Protein AF-A0AAD2HVY0-F1 (afdb_monomer_lite)

Sequence (247 aa):
MHDSDDVLSILVSWSSRWRGPISLVLITAEHQSPSLIARLQSLKSHPSLSKLWLHLVPSSKQYNSAQLLNLARFFAPTRSIMLWPASPAAVILQVYDALISQIGQPIQKPLLLSPFPASVFSIPSLTPVVLSRDYRLWCSERAFLGSRSSDWDECVWFLWLEEYGLESLNVTSGSIVESKIRDDNRTVDRFVQRLSAKHRAETCEVTLRRLSGPDAPRPSRAVKKKMQWVKGFCRQTENNIKNAEGE

Radius of gyration: 20.48 Å; chains: 1; bounding box: 54×32×62 Å

Organism: NCBI:txid2018698

Secondary structure (DSSP, 8-state):
---HHHHHHHHHHHHTT--S-EEEEEEE-SS--HHHHHHHHHHHT-GGGTTEEEEEEE-SS---HHHHHHHHHHT-SSSEEEE--S-GGG--TTHHHHHHHH-SS---S-EE--SSPP-TT-PPTT--EEEETT-S-----------HHHHHHHHHHHHHHHTTS-EEEETTTTEEE-----S-HHHHHHHHHHHHHHHHHHHHHHHHHHHHSTT-----HHHHHHHHHHHHHHHHHHHHHHHHH--

Structure (mmCIF, N/CA/C/O backbone):
data_AF-A0AAD2HVY0-F1
#
_entry.id   AF-A0AAD2HVY0-F1
#
loop_
_atom_site.group_PDB
_atom_site.id
_atom_site.type_symbol
_atom_site.label_atom_id
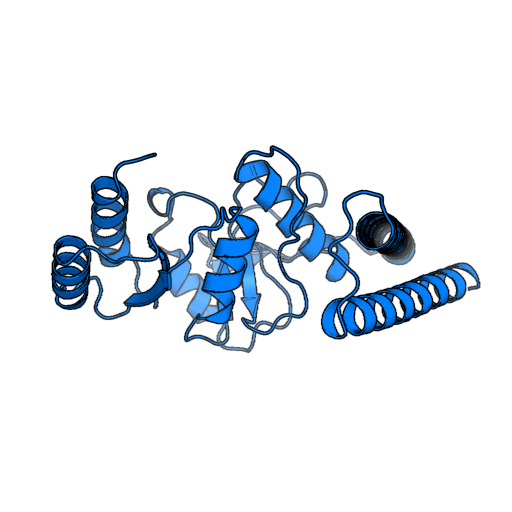_atom_site.label_alt_id
_atom_site.label_comp_id
_atom_site.label_asym_id
_atom_site.label_entity_id
_atom_site.label_seq_id
_atom_site.pdbx_PDB_ins_code
_atom_site.Cartn_x
_atom_site.Cartn_y
_atom_site.Cartn_z
_atom_site.occupancy
_atom_site.B_iso_or_equiv
_atom_site.auth_seq_id
_atom_site.auth_comp_id
_atom_site.auth_asym_id
_atom_site.auth_atom_id
_atom_site.pdbx_PDB_model_num
ATOM 1 N N . MET A 1 1 ? 8.159 -17.651 -11.966 1.00 29.81 1 MET A N 1
ATOM 2 C CA . MET A 1 1 ? 8.198 -16.445 -12.818 1.00 29.81 1 MET A CA 1
ATOM 3 C C . MET A 1 1 ? 7.015 -16.550 -13.757 1.00 29.81 1 MET A C 1
ATOM 5 O O . MET A 1 1 ? 7.072 -17.369 -14.659 1.00 29.81 1 MET A O 1
ATOM 9 N N . HIS A 1 2 ? 5.915 -15.847 -13.477 1.00 38.62 2 HIS A N 1
ATOM 10 C CA . HIS A 1 2 ? 4.908 -15.641 -14.519 1.00 38.62 2 HIS A CA 1
ATOM 11 C C . HIS A 1 2 ? 5.534 -14.763 -15.592 1.00 38.62 2 HIS A C 1
ATOM 13 O O . HIS A 1 2 ? 6.297 -13.853 -15.257 1.00 38.62 2 HIS A O 1
ATOM 19 N N . ASP A 1 3 ? 5.260 -15.091 -16.847 1.00 49.44 3 ASP A N 1
ATOM 20 C CA . ASP A 1 3 ? 5.782 -14.353 -17.980 1.00 49.44 3 ASP A CA 1
ATOM 21 C C . ASP A 1 3 ? 5.357 -12.884 -17.847 1.00 49.44 3 ASP A C 1
ATOM 23 O O . ASP A 1 3 ? 4.196 -12.583 -17.548 1.00 49.44 3 ASP A O 1
ATOM 27 N N . SER A 1 4 ? 6.298 -11.950 -17.998 1.00 58.31 4 SER A N 1
ATOM 28 C CA . SER A 1 4 ? 5.997 -10.514 -17.873 1.00 58.31 4 SER A CA 1
ATOM 29 C C . SER A 1 4 ? 4.921 -10.086 -18.880 1.00 58.31 4 SER A C 1
ATOM 31 O O . SER A 1 4 ? 4.229 -9.087 -18.670 1.00 58.31 4 SER A O 1
ATOM 33 N N . ASP A 1 5 ? 4.773 -10.858 -19.953 1.00 59.44 5 ASP A N 1
ATOM 34 C CA . ASP A 1 5 ? 3.818 -10.654 -21.030 1.00 59.44 5 ASP A CA 1
ATOM 35 C C . ASP A 1 5 ? 2.363 -10.864 -20.591 1.00 59.44 5 ASP A C 1
ATOM 37 O O . ASP A 1 5 ? 1.484 -10.075 -20.963 1.00 59.44 5 ASP A O 1
ATOM 41 N N . ASP A 1 6 ? 2.114 -11.839 -19.718 1.00 69.56 6 ASP A N 1
ATOM 42 C CA . ASP A 1 6 ? 0.786 -12.097 -19.157 1.00 69.56 6 ASP A CA 1
ATOM 43 C C . ASP A 1 6 ? 0.368 -10.971 -18.205 1.00 69.56 6 ASP A C 1
ATOM 45 O O . ASP A 1 6 ? -0.774 -10.514 -18.206 1.00 69.56 6 ASP A O 1
ATOM 49 N N . VAL A 1 7 ? 1.307 -10.447 -17.416 1.00 72.25 7 VAL A N 1
ATOM 50 C CA . VAL A 1 7 ? 1.011 -9.385 -16.441 1.00 72.25 7 VAL A CA 1
ATOM 51 C C . VAL A 1 7 ? 0.648 -8.073 -17.139 1.00 72.25 7 VAL A C 1
ATOM 53 O O . VAL A 1 7 ? -0.297 -7.391 -16.732 1.00 72.25 7 VAL A O 1
ATOM 56 N N . LEU A 1 8 ? 1.371 -7.715 -18.203 1.00 77.25 8 LEU A N 1
ATOM 57 C CA . LEU A 1 8 ? 1.124 -6.477 -18.946 1.00 77.25 8 LEU A CA 1
ATOM 58 C C . LEU A 1 8 ? -0.187 -6.538 -19.742 1.00 77.25 8 LEU A C 1
ATOM 60 O O . LEU A 1 8 ? -0.906 -5.540 -19.803 1.00 77.25 8 LEU A O 1
ATOM 64 N N . SER A 1 9 ? -0.540 -7.696 -20.304 1.00 80.81 9 SER A N 1
ATOM 65 C CA . SER A 1 9 ? -1.823 -7.870 -20.997 1.00 80.81 9 SER A CA 1
ATOM 66 C C . SER A 1 9 ? -3.013 -7.813 -20.028 1.00 80.81 9 SER A C 1
ATOM 68 O O . SER A 1 9 ? -3.996 -7.113 -20.299 1.00 80.81 9 SER A O 1
ATOM 70 N N . ILE A 1 10 ? -2.896 -8.436 -18.847 1.00 80.19 10 ILE A N 1
ATOM 71 C CA . ILE A 1 10 ? -3.885 -8.312 -17.765 1.00 80.19 10 ILE A CA 1
ATOM 72 C C . ILE A 1 10 ? -4.048 -6.844 -17.366 1.00 80.19 10 ILE A C 1
ATOM 74 O O . ILE A 1 10 ? -5.181 -6.372 -17.248 1.00 80.19 10 ILE A O 1
ATOM 78 N N . LEU A 1 11 ? -2.946 -6.102 -17.217 1.00 79.94 11 LEU A N 1
ATOM 79 C CA . LEU A 1 11 ? -2.990 -4.684 -16.869 1.00 79.94 11 LEU A CA 1
ATOM 80 C C . LEU A 1 11 ? -3.755 -3.857 -17.906 1.00 79.94 11 LEU A C 1
ATOM 82 O O . LEU A 1 11 ? -4.613 -3.076 -17.511 1.00 79.94 11 LEU A O 1
ATOM 86 N N . VAL A 1 12 ? -3.483 -4.036 -19.203 1.00 84.56 12 VAL A N 1
ATOM 87 C CA . VAL A 1 12 ? -4.194 -3.322 -20.282 1.00 84.56 12 VAL A CA 1
ATOM 88 C C . VAL A 1 12 ? -5.692 -3.635 -20.243 1.00 84.56 12 VAL A C 1
ATOM 90 O O . VAL A 1 12 ? -6.531 -2.732 -20.295 1.00 84.56 12 VAL A O 1
ATOM 93 N N . SER A 1 13 ? -6.044 -4.917 -20.100 1.00 83.44 13 SER A N 1
ATOM 94 C CA . SER A 1 13 ? -7.447 -5.344 -20.033 1.00 83.44 13 SER A CA 1
ATOM 95 C C . SER A 1 13 ? -8.170 -4.755 -18.817 1.00 83.44 13 SER A C 1
ATOM 97 O O . SER A 1 13 ? -9.337 -4.364 -18.888 1.00 83.44 13 SER A O 1
ATOM 99 N N . TRP A 1 14 ? -7.476 -4.654 -17.685 1.00 81.94 14 TRP A N 1
ATOM 100 C CA . TRP A 1 14 ? -8.022 -4.095 -16.463 1.00 81.94 14 TRP A CA 1
ATOM 101 C C . TRP A 1 14 ? -8.111 -2.569 -16.511 1.00 81.94 14 TRP A C 1
ATOM 103 O O . TRP A 1 14 ? -9.140 -2.007 -16.140 1.00 81.94 14 TRP A O 1
ATOM 113 N N . SER A 1 15 ? -7.080 -1.893 -17.018 1.00 83.88 15 SER A N 1
ATOM 114 C CA . SER A 1 15 ? -7.009 -0.433 -17.043 1.00 83.88 15 SER A CA 1
ATOM 115 C C . SER A 1 15 ? -8.102 0.184 -17.910 1.00 83.88 15 SER A C 1
ATOM 117 O O . SER A 1 15 ? -8.595 1.258 -17.590 1.00 83.88 15 SER A O 1
ATOM 119 N N . SER A 1 16 ? -8.550 -0.524 -18.953 1.00 84.25 16 SER A N 1
ATOM 120 C CA . SER A 1 16 ? -9.699 -0.114 -19.774 1.00 84.25 16 SER A CA 1
ATOM 121 C C . SER A 1 16 ? -10.987 0.096 -18.965 1.00 84.25 16 SER A C 1
ATOM 123 O O . SER A 1 16 ? -11.854 0.870 -19.362 1.00 84.25 16 SER A O 1
ATOM 125 N N . ARG A 1 17 ? -11.096 -0.573 -17.813 1.00 82.06 17 ARG A N 1
ATOM 126 C CA . ARG A 1 17 ? -12.245 -0.540 -16.906 1.00 82.06 17 ARG A CA 1
ATOM 127 C C . ARG A 1 17 ? -12.015 0.344 -15.679 1.00 82.06 17 ARG A C 1
ATOM 129 O O . ARG A 1 17 ? -12.967 0.671 -14.974 1.00 82.06 17 ARG A O 1
ATOM 136 N N . TRP A 1 18 ? -10.772 0.741 -15.418 1.00 83.69 18 TRP A N 1
ATOM 137 C CA . TRP A 1 18 ? -10.407 1.594 -14.294 1.00 83.69 18 TRP A CA 1
ATOM 138 C C . TRP A 1 18 ? -10.417 3.067 -14.707 1.00 83.69 18 TRP A C 1
ATOM 140 O O . TRP A 1 18 ? -9.736 3.483 -15.642 1.00 83.69 18 TRP A O 1
ATOM 150 N N . ARG A 1 19 ? -11.184 3.891 -13.988 1.00 84.31 19 ARG A N 1
ATOM 151 C CA . ARG A 1 19 ? -11.294 5.329 -14.287 1.00 84.31 19 ARG A CA 1
ATOM 152 C C . ARG A 1 19 ? -10.216 6.182 -13.616 1.00 84.31 19 ARG A C 1
ATOM 154 O O . ARG A 1 19 ? -9.999 7.316 -14.052 1.00 84.31 19 ARG A O 1
ATOM 161 N N . GLY A 1 20 ? -9.544 5.665 -12.593 1.00 83.81 20 GLY A N 1
ATOM 162 C CA . GLY A 1 20 ? -8.519 6.393 -11.850 1.00 83.81 20 GLY A CA 1
ATOM 163 C C . GLY A 1 20 ? -7.125 6.354 -12.488 1.00 83.81 20 GLY A C 1
ATOM 164 O O . GLY A 1 20 ? -6.908 5.687 -13.501 1.00 83.81 20 GLY A O 1
ATOM 165 N N . PRO A 1 21 ? -6.151 7.062 -11.892 1.00 88.06 21 PRO A N 1
ATOM 166 C CA . PRO A 1 21 ? -4.743 6.885 -12.221 1.00 88.06 21 PRO A CA 1
ATOM 167 C C . PRO A 1 21 ? -4.219 5.536 -11.721 1.00 88.06 21 PRO A C 1
ATOM 169 O O . PRO A 1 21 ? -4.767 4.950 -10.785 1.00 88.06 21 PRO A O 1
ATOM 172 N N . ILE A 1 22 ? -3.154 5.049 -12.355 1.00 86.94 22 ILE A N 1
ATOM 173 C CA . ILE A 1 22 ? -2.473 3.799 -11.997 1.00 86.94 22 ILE A CA 1
ATOM 174 C C . ILE A 1 22 ? -0.999 4.129 -11.793 1.00 86.94 22 ILE A C 1
ATOM 176 O O . ILE A 1 22 ? -0.390 4.705 -12.686 1.00 86.94 22 ILE A O 1
ATOM 180 N N . SER A 1 23 ? -0.419 3.757 -10.652 1.00 86.88 23 SER A N 1
ATOM 181 C CA . SER A 1 23 ? 1.036 3.763 -10.467 1.00 86.88 23 SER A CA 1
ATOM 182 C C . SER A 1 23 ? 1.543 2.327 -10.516 1.00 86.88 23 SER A C 1
ATOM 184 O O . SER A 1 23 ? 1.048 1.467 -9.788 1.00 86.88 23 SER A O 1
ATOM 186 N N . LEU A 1 24 ? 2.494 2.063 -11.408 1.00 85.06 24 LEU A N 1
ATOM 187 C CA . LEU A 1 24 ? 3.094 0.755 -11.618 1.00 85.06 24 LEU A CA 1
ATOM 188 C C . LEU A 1 24 ? 4.600 0.847 -11.400 1.00 85.06 24 LEU A C 1
ATOM 190 O O . LEU A 1 24 ? 5.287 1.615 -12.072 1.00 85.06 24 LEU A O 1
ATOM 194 N N . VAL A 1 25 ? 5.111 0.006 -10.506 1.00 85.00 25 VAL A N 1
ATOM 195 C CA . VAL A 1 25 ? 6.547 -0.196 -10.314 1.00 85.00 25 VAL A CA 1
ATOM 196 C C . VAL A 1 25 ? 6.944 -1.508 -10.969 1.00 85.00 25 VAL A C 1
ATOM 198 O O . VAL A 1 25 ? 6.416 -2.564 -10.624 1.00 85.00 25 VAL A O 1
ATOM 201 N N . LEU A 1 26 ? 7.890 -1.436 -11.900 1.00 83.00 26 LEU A N 1
ATOM 202 C CA . LEU A 1 26 ? 8.516 -2.596 -12.516 1.00 83.00 26 LEU A CA 1
ATOM 203 C C . LEU A 1 26 ? 9.966 -2.682 -12.053 1.00 83.00 26 LEU A C 1
ATOM 205 O O . LEU A 1 26 ? 10.752 -1.753 -12.254 1.00 83.00 26 LEU A O 1
ATOM 209 N N . ILE A 1 27 ? 10.316 -3.816 -11.451 1.00 83.00 27 ILE A N 1
ATOM 210 C CA . ILE A 1 27 ? 11.710 -4.145 -11.168 1.00 83.00 27 ILE A CA 1
ATOM 211 C C . ILE A 1 27 ? 12.293 -4.795 -12.412 1.00 83.00 27 ILE A C 1
ATOM 213 O O . ILE A 1 27 ? 11.767 -5.798 -12.897 1.00 83.00 27 ILE A O 1
ATOM 217 N N . THR A 1 28 ? 13.371 -4.223 -12.929 1.00 81.19 28 THR A N 1
ATOM 218 C CA . THR A 1 28 ? 14.081 -4.767 -14.087 1.00 81.19 28 THR A CA 1
ATOM 219 C C . THR A 1 28 ? 15.462 -5.239 -13.675 1.00 81.19 28 THR A C 1
ATOM 221 O O . THR A 1 28 ? 16.028 -4.761 -12.690 1.00 81.19 28 THR A O 1
ATOM 224 N N . ALA A 1 29 ? 16.047 -6.122 -14.485 1.00 79.31 29 ALA A N 1
ATOM 225 C CA . ALA A 1 29 ? 17.479 -6.363 -14.414 1.00 79.31 29 ALA A CA 1
ATOM 226 C C . ALA A 1 29 ? 18.250 -5.042 -14.604 1.00 79.31 29 ALA A C 1
ATOM 228 O O . ALA A 1 29 ? 17.749 -4.087 -15.210 1.00 79.31 29 ALA A O 1
ATOM 229 N N . GLU A 1 30 ? 19.469 -5.002 -14.070 1.00 69.75 30 GLU A N 1
ATOM 230 C CA . GLU A 1 30 ? 20.343 -3.823 -14.073 1.00 69.75 30 GLU A CA 1
ATOM 231 C C . GLU A 1 30 ? 20.644 -3.335 -15.502 1.00 69.75 30 GLU A C 1
ATOM 233 O O . GLU A 1 30 ? 20.698 -2.134 -15.765 1.00 69.75 30 GLU A O 1
ATOM 238 N N . HIS A 1 31 ? 20.706 -4.271 -16.451 1.00 74.62 31 HIS A N 1
ATOM 239 C CA . HIS A 1 31 ? 20.704 -3.990 -17.881 1.00 74.62 31 HIS A CA 1
ATOM 240 C C . HIS A 1 31 ? 19.308 -4.214 -18.464 1.00 74.62 31 HIS A C 1
ATOM 242 O O . HIS A 1 31 ? 18.824 -5.343 -18.568 1.00 74.62 31 HIS A O 1
ATOM 248 N N . GLN A 1 32 ? 18.653 -3.119 -18.846 1.00 73.56 32 GLN A N 1
ATOM 249 C CA . GLN A 1 32 ? 17.343 -3.162 -19.487 1.00 73.56 32 GLN A CA 1
ATOM 250 C C . GLN A 1 32 ? 17.487 -3.627 -20.937 1.00 73.56 32 GLN A C 1
ATOM 252 O O . GLN A 1 32 ? 18.263 -3.062 -21.707 1.00 73.56 32 GLN A O 1
ATOM 257 N N . SER A 1 33 ? 16.713 -4.640 -21.328 1.00 78.44 33 SER A N 1
ATOM 258 C CA . SER A 1 33 ? 16.661 -5.066 -22.727 1.00 78.44 33 SER A CA 1
ATOM 259 C C . SER A 1 33 ? 15.987 -3.984 -23.588 1.00 78.44 33 SER A C 1
ATOM 261 O O . SER A 1 33 ? 14.912 -3.505 -23.208 1.00 78.44 33 SER A O 1
ATOM 263 N N . PRO A 1 34 ? 16.531 -3.639 -24.772 1.00 81.56 34 PRO A N 1
ATOM 264 C CA . PRO A 1 34 ? 15.881 -2.728 -25.719 1.00 81.56 34 PRO A CA 1
ATOM 265 C C . PRO A 1 34 ? 14.449 -3.147 -26.080 1.00 81.56 34 PRO A C 1
ATOM 267 O O . PRO A 1 34 ? 13.584 -2.299 -26.282 1.00 81.56 34 PRO A O 1
ATOM 270 N N . SER A 1 35 ? 14.178 -4.457 -26.097 1.00 81.69 35 SER A N 1
ATOM 271 C CA . SER A 1 35 ? 12.845 -5.017 -26.358 1.00 81.69 35 SER A CA 1
ATOM 272 C C . SER A 1 35 ? 11.818 -4.652 -25.277 1.00 81.69 35 SER A C 1
ATOM 274 O O . SER A 1 35 ? 10.686 -4.290 -25.598 1.00 81.69 35 SER A O 1
ATOM 276 N N . LEU A 1 36 ? 12.222 -4.664 -24.001 1.00 81.50 36 LEU A N 1
ATOM 277 C CA . LEU A 1 36 ? 11.380 -4.239 -22.885 1.00 81.50 36 LEU A CA 1
ATOM 278 C C . LEU A 1 36 ? 11.076 -2.744 -22.996 1.00 81.50 36 LEU A C 1
ATOM 280 O O . LEU A 1 36 ? 9.924 -2.347 -22.871 1.00 81.50 36 LEU A O 1
ATOM 284 N N . ILE A 1 37 ? 12.085 -1.919 -23.286 1.00 82.81 37 ILE A N 1
ATOM 285 C CA . ILE A 1 37 ? 11.906 -0.469 -23.448 1.00 82.81 37 ILE A CA 1
ATOM 286 C C . ILE A 1 37 ? 10.925 -0.169 -24.587 1.00 82.81 37 ILE A C 1
ATOM 288 O O . ILE A 1 37 ? 9.975 0.585 -24.382 1.00 82.81 37 ILE A O 1
ATOM 292 N N . ALA A 1 38 ? 11.100 -0.796 -25.754 1.00 84.50 38 ALA A N 1
ATOM 293 C CA . ALA A 1 38 ? 10.191 -0.638 -26.889 1.00 84.50 38 ALA A CA 1
ATOM 294 C C . ALA A 1 38 ? 8.745 -1.038 -26.535 1.00 84.50 38 ALA A C 1
ATOM 296 O O . ALA A 1 38 ? 7.791 -0.366 -26.929 1.00 84.50 38 ALA A O 1
ATOM 297 N N . ARG A 1 39 ? 8.566 -2.087 -25.724 1.00 82.31 39 ARG A N 1
ATOM 298 C CA . ARG A 1 39 ? 7.243 -2.530 -25.265 1.00 82.31 39 ARG A CA 1
ATOM 299 C C . ARG A 1 39 ? 6.622 -1.607 -24.220 1.00 82.31 39 ARG A C 1
ATOM 301 O O . ARG A 1 39 ? 5.423 -1.360 -24.239 1.00 82.31 39 ARG A O 1
ATOM 308 N N . LEU A 1 40 ? 7.416 -1.049 -23.314 1.00 83.50 40 LEU A N 1
ATOM 309 C CA . LEU A 1 40 ? 6.926 -0.050 -22.361 1.00 83.50 40 LEU A CA 1
ATOM 310 C C . LEU A 1 40 ? 6.536 1.251 -23.074 1.00 83.50 40 LEU A C 1
ATOM 312 O O . LEU A 1 40 ? 5.557 1.896 -22.697 1.00 83.50 40 LEU A O 1
ATOM 316 N N . GLN A 1 41 ? 7.253 1.609 -24.141 1.00 83.44 41 GLN A N 1
ATOM 317 C CA . GLN A 1 41 ? 6.883 2.721 -25.014 1.00 83.44 41 GLN A CA 1
ATOM 318 C C . GLN A 1 41 ? 5.562 2.457 -25.749 1.00 83.44 41 GLN A C 1
ATOM 320 O O . GLN A 1 41 ? 4.719 3.353 -25.785 1.00 83.44 41 GLN A O 1
ATOM 325 N N . SER A 1 42 ? 5.335 1.241 -26.263 1.00 83.94 42 SER A N 1
ATOM 326 C CA . SER A 1 42 ? 4.058 0.888 -26.902 1.00 83.94 42 SER A CA 1
ATOM 327 C C . SER A 1 42 ? 2.889 0.818 -25.913 1.00 83.94 42 SER A C 1
ATOM 329 O O . SER A 1 42 ? 1.761 1.163 -26.253 1.00 83.94 42 SER A O 1
ATOM 331 N N . LEU A 1 43 ? 3.141 0.448 -24.655 1.00 80.75 43 LEU A N 1
ATOM 332 C CA . LEU A 1 43 ? 2.129 0.523 -23.599 1.00 80.75 43 LEU A CA 1
ATOM 333 C C . LEU A 1 43 ? 1.756 1.966 -23.263 1.00 80.75 43 LEU A C 1
ATOM 335 O O . LEU A 1 43 ? 0.583 2.260 -23.043 1.00 80.75 43 LEU A O 1
ATOM 339 N N . LYS A 1 44 ? 2.729 2.882 -23.259 1.00 79.94 44 LYS A N 1
ATOM 340 C CA . LYS A 1 44 ? 2.480 4.307 -23.006 1.00 79.94 44 LYS A CA 1
ATOM 341 C C . LYS A 1 44 ? 1.607 4.950 -24.088 1.00 79.94 44 LYS A C 1
ATOM 343 O O . LYS A 1 44 ? 0.845 5.861 -23.778 1.00 79.94 44 LYS A O 1
ATOM 348 N N . 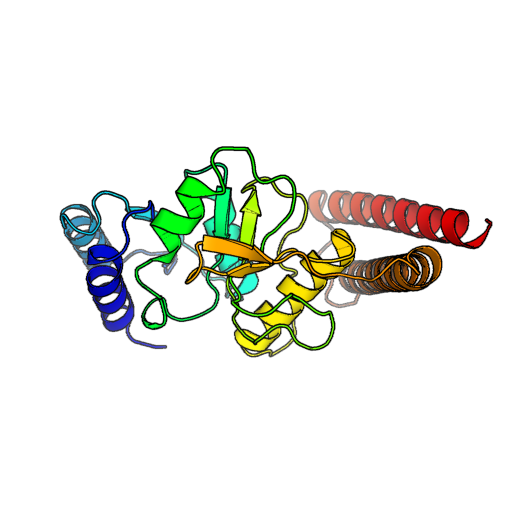SER A 1 45 ? 1.702 4.494 -25.338 1.00 83.62 45 SER A N 1
ATOM 349 C CA . SER A 1 45 ? 0.842 4.978 -26.426 1.00 83.62 45 SER A CA 1
ATOM 350 C C . SER A 1 45 ? -0.561 4.358 -26.420 1.00 83.62 45 SER A C 1
ATOM 352 O O . SER A 1 45 ? -1.418 4.800 -27.184 1.00 83.62 45 SER A O 1
ATOM 354 N N . HIS A 1 46 ? -0.837 3.376 -25.553 1.00 85.56 46 HIS A N 1
ATOM 355 C CA . HIS A 1 46 ? -2.145 2.736 -25.478 1.00 85.56 46 HIS A CA 1
ATOM 356 C C . HIS A 1 46 ? -3.183 3.658 -24.796 1.00 85.56 46 HIS A C 1
ATOM 358 O O . HIS A 1 46 ? -2.977 4.062 -23.647 1.00 85.56 46 HIS A O 1
ATOM 364 N N . PRO A 1 47 ? -4.349 3.947 -25.413 1.00 83.19 47 PRO A N 1
ATOM 365 C CA . PRO A 1 47 ? -5.335 4.894 -24.868 1.00 83.19 47 PRO A CA 1
ATOM 366 C C . PRO A 1 47 ? -5.825 4.541 -23.455 1.00 83.19 47 PRO A C 1
ATOM 368 O O . PRO A 1 47 ? -5.925 5.403 -22.578 1.00 83.19 47 PRO A O 1
ATOM 371 N N . SER A 1 48 ? -6.059 3.248 -23.207 1.00 79.50 48 SER A N 1
ATOM 372 C CA . SER A 1 48 ? -6.464 2.696 -21.903 1.00 79.50 48 SER A CA 1
ATOM 373 C C . SER A 1 48 ? -5.410 2.842 -20.798 1.00 79.50 48 SER A C 1
ATOM 375 O O . SER A 1 48 ? -5.710 2.570 -19.640 1.00 79.50 48 SER A O 1
ATOM 377 N N . LEU A 1 49 ? -4.182 3.237 -21.136 1.00 82.62 49 LEU A N 1
ATOM 378 C CA . LEU A 1 49 ? -3.078 3.470 -20.203 1.00 82.62 49 LEU A CA 1
ATOM 379 C C . LEU A 1 49 ? -2.643 4.940 -20.174 1.00 82.62 49 LEU A C 1
ATOM 381 O O . LEU A 1 49 ? -1.621 5.269 -19.582 1.00 82.62 49 LEU A O 1
ATOM 385 N N . SER A 1 50 ? -3.449 5.851 -20.723 1.00 82.81 50 SER A N 1
ATOM 386 C CA . SER A 1 50 ? -3.202 7.303 -20.670 1.00 82.81 50 SER A CA 1
ATOM 387 C C . SER A 1 50 ? -3.022 7.861 -19.249 1.00 82.81 50 SER A C 1
ATOM 389 O O . SER A 1 50 ? -2.430 8.923 -19.074 1.00 82.81 50 SER A O 1
ATOM 391 N N . LYS A 1 51 ? -3.500 7.141 -18.225 1.00 84.56 51 LYS A N 1
ATOM 392 C CA . LYS A 1 51 ? -3.380 7.491 -16.799 1.00 84.56 51 LYS A CA 1
ATOM 393 C C . LYS A 1 51 ? -2.352 6.632 -16.040 1.00 84.56 51 LYS A C 1
ATOM 395 O O . LYS A 1 51 ? -2.369 6.610 -14.807 1.00 84.56 51 LYS A O 1
ATOM 400 N N . LEU A 1 52 ? -1.501 5.894 -16.758 1.00 86.88 52 LEU A N 1
ATOM 401 C CA . LEU A 1 52 ? -0.455 5.045 -16.192 1.00 86.88 52 LEU A CA 1
ATOM 402 C C . LEU A 1 52 ? 0.803 5.861 -15.869 1.00 86.88 52 LEU A C 1
ATOM 404 O O . LEU A 1 52 ? 1.383 6.520 -16.730 1.00 86.88 52 LEU A O 1
ATOM 408 N N . TRP A 1 53 ? 1.266 5.726 -14.634 1.00 87.81 53 TRP A N 1
ATOM 409 C CA . TRP A 1 53 ? 2.540 6.222 -14.137 1.00 87.81 53 TRP A CA 1
ATOM 410 C C . TRP A 1 53 ? 3.467 5.032 -13.950 1.00 87.81 53 TRP A C 1
ATOM 412 O O . TRP A 1 53 ? 3.285 4.224 -13.042 1.00 87.81 53 TRP A O 1
ATOM 422 N N . LEU A 1 54 ? 4.419 4.892 -14.866 1.00 86.75 54 LEU A N 1
ATOM 423 C CA . LEU A 1 54 ? 5.348 3.775 -14.892 1.00 86.75 54 LEU A CA 1
ATOM 424 C C . LEU A 1 54 ? 6.682 4.175 -14.259 1.00 86.75 54 LEU A C 1
ATOM 426 O O . LEU A 1 54 ? 7.319 5.134 -14.695 1.00 86.75 54 LEU A O 1
ATOM 430 N N . HIS A 1 55 ? 7.132 3.382 -13.293 1.00 85.75 55 HIS A N 1
ATOM 431 C CA . HIS A 1 55 ? 8.403 3.558 -12.605 1.00 85.75 55 HIS A CA 1
ATOM 432 C C . HIS A 1 55 ? 9.259 2.310 -12.798 1.00 85.75 55 HIS A C 1
ATOM 434 O O . HIS A 1 55 ? 8.880 1.213 -12.388 1.00 85.75 55 HIS A O 1
ATOM 440 N N . LEU A 1 56 ? 10.416 2.482 -13.433 1.00 85.25 56 LEU A N 1
ATOM 441 C CA . LEU A 1 56 ? 11.386 1.412 -13.636 1.00 85.25 56 LEU A CA 1
ATOM 442 C C . LEU A 1 56 ? 12.452 1.494 -12.553 1.00 85.25 56 LEU A C 1
ATOM 444 O O . LEU A 1 56 ? 13.103 2.527 -12.398 1.00 85.25 56 LEU A O 1
ATOM 448 N N . VAL A 1 57 ? 12.636 0.401 -11.823 1.00 83.44 57 VAL A N 1
ATOM 449 C CA . VAL A 1 57 ? 13.661 0.288 -10.788 1.00 83.44 57 VAL A CA 1
ATOM 450 C C . VAL A 1 57 ? 14.638 -0.809 -11.215 1.00 83.44 57 VAL A C 1
ATOM 452 O O . VAL A 1 57 ? 14.322 -1.994 -11.074 1.00 83.44 57 VAL A O 1
ATOM 455 N N . PRO A 1 58 ? 15.811 -0.448 -11.764 1.00 83.31 58 PRO A N 1
ATOM 456 C CA . PRO A 1 58 ? 16.848 -1.423 -12.063 1.00 83.31 58 PRO A CA 1
ATOM 457 C C . PRO A 1 58 ? 17.432 -1.938 -10.748 1.00 83.31 58 PRO A C 1
ATOM 459 O O . PRO A 1 58 ? 17.881 -1.155 -9.909 1.00 83.31 58 PRO A 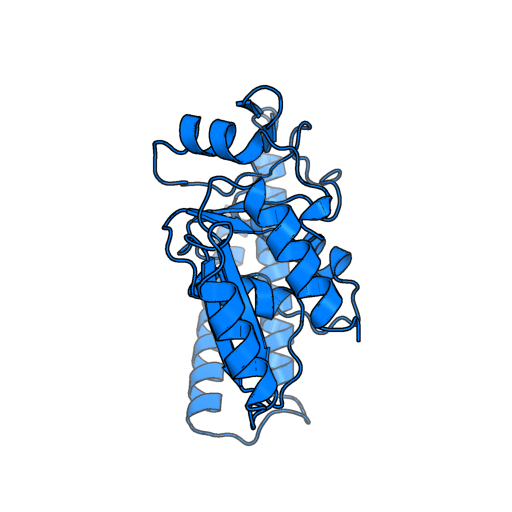O 1
ATOM 462 N N . SER A 1 59 ? 17.400 -3.251 -10.539 1.00 80.38 59 SER A N 1
ATOM 463 C CA . SER A 1 59 ? 17.950 -3.842 -9.324 1.00 80.38 59 SER A CA 1
ATOM 464 C C . SER A 1 59 ? 18.306 -5.308 -9.514 1.00 80.38 59 SER A C 1
ATOM 466 O O . SER A 1 59 ? 17.551 -6.082 -10.095 1.00 80.38 59 SER A O 1
ATOM 468 N N . SER A 1 60 ? 19.450 -5.697 -8.959 1.00 71.50 60 SER A N 1
ATOM 469 C CA . SER A 1 60 ? 19.869 -7.092 -8.797 1.00 71.50 60 SER A CA 1
ATOM 470 C C . SER A 1 60 ? 19.361 -7.712 -7.488 1.00 71.50 60 SER A C 1
ATOM 472 O O . SER A 1 60 ? 19.566 -8.900 -7.239 1.00 71.50 60 SER A O 1
ATOM 474 N N . LYS A 1 61 ? 18.698 -6.921 -6.633 1.00 76.31 61 LYS A N 1
ATOM 475 C CA . LYS A 1 61 ? 18.171 -7.374 -5.343 1.00 76.31 61 LYS A CA 1
ATOM 476 C C . LYS A 1 61 ? 16.771 -7.953 -5.494 1.00 76.31 61 LYS A C 1
ATOM 478 O O . LYS A 1 61 ? 15.947 -7.442 -6.248 1.00 76.31 61 LYS A O 1
ATOM 483 N N . GLN A 1 62 ? 16.487 -8.982 -4.702 1.00 73.50 62 GLN A N 1
ATOM 484 C CA . GLN A 1 62 ? 15.128 -9.480 -4.528 1.00 73.50 62 GLN A CA 1
ATOM 485 C C . GLN A 1 62 ? 14.350 -8.530 -3.614 1.00 73.50 62 GLN A C 1
ATOM 487 O O . GLN A 1 62 ? 14.840 -8.157 -2.547 1.00 73.50 62 GLN A O 1
ATOM 492 N N . TYR A 1 63 ? 13.147 -8.155 -4.044 1.00 76.38 63 TYR A N 1
ATOM 493 C CA . TYR A 1 63 ? 12.193 -7.401 -3.237 1.00 76.38 63 TYR A CA 1
ATOM 494 C C . TYR A 1 63 ? 11.022 -8.298 -2.859 1.00 76.38 63 TYR A C 1
ATOM 496 O O . TYR A 1 63 ? 10.540 -9.071 -3.690 1.00 76.38 63 TYR A O 1
ATOM 504 N N . ASN A 1 64 ? 10.542 -8.172 -1.625 1.00 77.00 64 ASN A N 1
ATOM 505 C CA . ASN A 1 64 ? 9.283 -8.794 -1.225 1.00 77.00 64 ASN A CA 1
ATOM 506 C C . ASN A 1 64 ? 8.077 -7.957 -1.695 1.00 77.00 64 ASN A C 1
ATOM 508 O O . ASN A 1 64 ? 8.213 -6.823 -2.165 1.00 77.00 64 ASN A O 1
ATOM 512 N N . SER A 1 65 ? 6.873 -8.520 -1.569 1.00 77.88 65 SER A N 1
ATOM 513 C CA . SER A 1 65 ? 5.644 -7.861 -2.034 1.00 77.88 65 SER A CA 1
ATOM 514 C C . SER A 1 65 ? 5.390 -6.533 -1.306 1.00 77.88 65 SER A C 1
ATOM 516 O O . SER A 1 65 ? 4.989 -5.553 -1.935 1.00 77.88 65 SER A O 1
ATOM 518 N N . ALA A 1 66 ? 5.674 -6.476 -0.000 1.00 79.62 66 ALA A N 1
ATOM 519 C CA . ALA A 1 66 ? 5.509 -5.277 0.820 1.00 79.62 66 ALA A CA 1
ATOM 520 C C . ALA A 1 66 ? 6.408 -4.119 0.353 1.00 79.62 66 ALA A C 1
ATOM 522 O O . ALA A 1 66 ? 5.948 -2.984 0.240 1.00 79.62 66 ALA A O 1
ATOM 523 N N . GLN A 1 67 ? 7.667 -4.396 0.003 1.00 80.25 67 GLN A N 1
ATOM 524 C CA . GLN A 1 67 ? 8.611 -3.410 -0.529 1.00 80.25 67 GLN A CA 1
ATOM 525 C C . GLN A 1 67 ? 8.140 -2.819 -1.853 1.00 80.25 67 GLN A C 1
ATOM 527 O O . GLN A 1 67 ? 8.239 -1.611 -2.060 1.00 80.25 67 GLN A O 1
ATOM 532 N N . LEU A 1 68 ? 7.604 -3.656 -2.740 1.00 82.00 68 LEU A N 1
ATOM 533 C CA . LEU A 1 68 ? 7.085 -3.197 -4.026 1.00 82.00 68 LEU A CA 1
ATOM 534 C C . LEU A 1 68 ? 5.835 -2.333 -3.856 1.00 82.00 68 LEU A C 1
ATOM 536 O O . LEU A 1 68 ? 5.728 -1.294 -4.504 1.00 82.00 68 LEU A O 1
ATOM 540 N N . LEU A 1 69 ? 4.930 -2.708 -2.947 1.00 82.94 69 LEU A N 1
ATOM 541 C CA . LEU A 1 69 ? 3.753 -1.901 -2.608 1.00 82.94 69 LEU A CA 1
ATOM 542 C C . LEU A 1 69 ? 4.148 -0.554 -1.999 1.00 82.94 69 LEU A C 1
ATOM 544 O O . LEU A 1 69 ? 3.611 0.482 -2.385 1.00 82.94 69 LEU A O 1
ATOM 548 N N . ASN A 1 70 ? 5.127 -0.561 -1.097 1.00 87.19 70 ASN A N 1
ATOM 549 C CA . ASN A 1 70 ? 5.708 0.640 -0.516 1.00 87.19 70 ASN A CA 1
ATOM 550 C C . ASN A 1 70 ? 6.303 1.551 -1.607 1.00 87.19 70 ASN A C 1
ATOM 552 O O . ASN A 1 70 ? 5.969 2.732 -1.675 1.00 87.19 70 ASN A O 1
ATOM 556 N N . LEU A 1 71 ? 7.124 1.019 -2.516 1.00 87.19 71 LEU A N 1
ATOM 557 C CA . LEU A 1 71 ? 7.676 1.798 -3.630 1.00 87.19 71 LEU A CA 1
ATOM 558 C C . LEU A 1 71 ? 6.579 2.359 -4.542 1.00 87.19 71 LEU A C 1
ATOM 560 O O . LEU A 1 71 ? 6.627 3.535 -4.897 1.00 87.19 71 LEU A O 1
ATOM 564 N N . ALA A 1 72 ? 5.572 1.554 -4.887 1.00 86.88 72 ALA A N 1
ATOM 565 C CA . ALA A 1 72 ? 4.455 1.999 -5.719 1.00 86.88 72 ALA A CA 1
ATOM 566 C C . ALA A 1 72 ? 3.682 3.139 -5.057 1.00 86.88 72 ALA A C 1
ATOM 568 O O . ALA A 1 72 ? 3.351 4.135 -5.696 1.00 86.88 72 ALA A O 1
ATOM 569 N N . ARG A 1 73 ? 3.476 3.039 -3.746 1.00 90.38 73 ARG A N 1
ATOM 570 C CA . ARG A 1 73 ? 2.928 4.117 -2.936 1.00 90.38 73 ARG A CA 1
ATOM 571 C C . ARG A 1 73 ? 3.791 5.372 -2.974 1.00 90.38 73 ARG A C 1
ATOM 573 O O . ARG A 1 73 ? 3.253 6.451 -3.188 1.00 90.38 73 ARG A O 1
ATOM 580 N N . PHE A 1 74 ? 5.101 5.252 -2.780 1.00 89.50 74 PHE A N 1
ATOM 581 C CA . PHE A 1 74 ? 6.011 6.399 -2.785 1.00 89.50 74 PHE A CA 1
ATOM 582 C C . PHE A 1 74 ? 5.941 7.177 -4.104 1.00 89.50 74 PHE A C 1
ATOM 584 O O . PHE A 1 74 ? 5.895 8.405 -4.109 1.00 89.50 74 PHE A O 1
ATOM 591 N N . PHE A 1 75 ? 5.886 6.454 -5.221 1.00 89.06 75 PHE A N 1
ATOM 592 C CA . PHE A 1 75 ? 5.830 7.037 -6.555 1.00 89.06 75 PHE A CA 1
ATOM 593 C C . PHE A 1 75 ? 4.419 7.406 -7.028 1.00 89.06 75 PHE A C 1
ATOM 595 O O . PHE A 1 75 ? 4.255 7.924 -8.135 1.00 89.06 75 PHE A O 1
ATOM 602 N N . ALA A 1 76 ? 3.391 7.175 -6.211 1.00 89.62 76 ALA A N 1
ATOM 603 C CA . ALA A 1 76 ? 2.028 7.468 -6.606 1.00 89.62 76 ALA A CA 1
ATOM 604 C C . ALA A 1 76 ? 1.822 8.982 -6.842 1.00 89.62 76 ALA A C 1
ATOM 606 O O . ALA A 1 76 ? 2.237 9.818 -6.026 1.00 89.62 76 ALA A O 1
ATOM 607 N N . PRO A 1 77 ? 1.136 9.357 -7.937 1.00 88.06 77 PRO A N 1
ATOM 608 C CA . PRO A 1 77 ? 0.930 10.759 -8.305 1.00 88.06 77 PRO A CA 1
ATOM 609 C C . PRO A 1 77 ? -0.126 11.452 -7.432 1.00 88.06 77 PRO A C 1
ATOM 611 O O . PRO A 1 77 ? -0.190 12.678 -7.384 1.00 88.06 77 PRO A O 1
ATOM 614 N N . THR A 1 78 ? -0.982 10.682 -6.758 1.00 88.88 78 THR A N 1
ATOM 615 C CA . THR A 1 78 ? -2.110 11.186 -5.973 1.00 88.88 78 THR A CA 1
ATOM 616 C C . THR A 1 78 ? -1.783 11.256 -4.486 1.00 88.88 78 THR A C 1
ATOM 618 O O . THR A 1 78 ? -0.978 10.488 -3.966 1.00 88.88 78 THR A O 1
ATOM 621 N N . ARG A 1 79 ? -2.452 12.176 -3.776 1.00 88.62 79 ARG A N 1
ATOM 622 C CA . ARG A 1 79 ? -2.348 12.295 -2.310 1.00 88.62 79 ARG A CA 1
ATOM 623 C C . ARG A 1 79 ? -3.027 11.146 -1.574 1.00 88.62 79 ARG A C 1
ATOM 625 O O . ARG A 1 79 ? -2.564 10.768 -0.510 1.00 88.62 79 ARG A O 1
ATOM 632 N N . SER A 1 80 ? -4.095 10.602 -2.145 1.00 89.75 80 SER A N 1
ATOM 633 C CA . SER A 1 80 ? -4.779 9.411 -1.646 1.00 89.75 80 SER A CA 1
ATOM 634 C C . SER A 1 80 ? -4.527 8.261 -2.603 1.00 89.75 80 SER A C 1
ATOM 636 O O . SER A 1 80 ? -4.597 8.433 -3.823 1.00 89.75 80 SER A O 1
ATOM 638 N N . ILE A 1 81 ? -4.213 7.100 -2.051 1.00 90.44 81 ILE A N 1
ATOM 639 C CA . ILE A 1 81 ? -3.841 5.910 -2.804 1.00 90.44 81 ILE A CA 1
ATOM 640 C C . ILE A 1 81 ? -4.662 4.719 -2.339 1.00 90.44 81 ILE A C 1
ATOM 642 O O . ILE A 1 81 ? -5.034 4.624 -1.173 1.00 90.44 81 ILE A O 1
ATOM 646 N N . MET A 1 82 ? -4.906 3.797 -3.261 1.00 89.62 82 MET A N 1
ATOM 647 C CA . MET A 1 82 ? -5.496 2.498 -2.976 1.00 89.62 82 MET A CA 1
ATOM 648 C C . MET A 1 82 ? -4.414 1.442 -3.177 1.00 89.62 82 MET A C 1
ATOM 650 O O . MET A 1 82 ? -3.950 1.228 -4.297 1.00 89.62 82 MET A O 1
ATOM 654 N N . LEU A 1 83 ? -3.993 0.810 -2.088 1.00 89.56 83 LEU A N 1
ATOM 655 C CA . LEU A 1 83 ? -3.092 -0.329 -2.119 1.00 89.56 83 LEU A CA 1
ATOM 656 C C . LEU A 1 83 ? -3.891 -1.587 -2.448 1.00 89.56 83 LEU A C 1
ATOM 658 O O . LEU A 1 83 ? -4.844 -1.934 -1.747 1.00 89.56 83 LEU A O 1
ATOM 662 N N . TRP A 1 84 ? -3.483 -2.260 -3.522 1.00 84.88 84 TRP A N 1
ATOM 663 C CA . TRP A 1 84 ? -4.150 -3.449 -4.033 1.00 84.88 84 TRP A CA 1
ATOM 664 C C . TRP A 1 84 ? -3.206 -4.658 -3.959 1.00 84.88 84 TRP A C 1
ATOM 666 O O . TRP A 1 84 ? -2.219 -4.703 -4.697 1.00 84.88 84 TRP A O 1
ATOM 676 N N . PRO A 1 85 ? -3.470 -5.641 -3.085 1.00 82.06 85 PRO A N 1
ATOM 677 C CA . PRO A 1 85 ? -2.544 -6.752 -2.854 1.00 82.06 85 PRO A CA 1
ATOM 678 C C . PRO A 1 85 ? -2.759 -7.946 -3.796 1.00 82.06 85 PRO A C 1
ATOM 680 O O . PRO A 1 85 ? -1.892 -8.809 -3.908 1.00 82.06 85 PRO A O 1
ATOM 683 N N . ALA A 1 86 ? -3.908 -8.036 -4.469 1.00 77.38 86 ALA A N 1
ATOM 684 C CA . ALA A 1 86 ? -4.254 -9.150 -5.352 1.00 77.38 86 ALA A CA 1
ATOM 685 C C . ALA A 1 86 ? -4.055 -8.810 -6.838 1.00 77.38 86 ALA A C 1
ATOM 687 O O . ALA A 1 86 ? -3.645 -7.713 -7.205 1.00 77.38 86 ALA A O 1
ATOM 688 N N . SER A 1 87 ? -4.376 -9.755 -7.725 1.00 73.81 87 SER A N 1
ATOM 689 C CA . SER A 1 87 ? -4.556 -9.408 -9.135 1.00 73.81 87 SER A CA 1
ATOM 690 C C . SER A 1 87 ? -5.730 -8.427 -9.275 1.00 73.81 87 SER A C 1
ATOM 692 O O . SER A 1 87 ? -6.784 -8.642 -8.663 1.00 73.81 87 SER A O 1
ATOM 694 N N . PRO A 1 88 ? -5.599 -7.373 -10.093 1.00 65.44 88 PRO A N 1
ATOM 695 C CA . PRO A 1 88 ? -6.676 -6.419 -10.326 1.00 65.44 88 PRO A CA 1
ATOM 696 C C . PRO A 1 88 ? -7.872 -7.034 -11.084 1.00 65.44 88 PRO A C 1
ATOM 698 O O . PRO A 1 88 ? -8.941 -6.434 -11.161 1.00 65.44 88 PRO A O 1
ATOM 701 N N . ALA A 1 89 ? -7.750 -8.267 -11.593 1.00 61.94 89 ALA A N 1
ATOM 702 C CA . ALA A 1 89 ? -8.856 -8.999 -12.215 1.00 61.94 89 ALA A CA 1
ATOM 703 C C . ALA A 1 89 ? -10.065 -9.223 -11.277 1.00 61.94 89 ALA A C 1
ATOM 705 O O . ALA A 1 89 ? -11.175 -9.408 -11.767 1.00 61.94 89 ALA A O 1
ATOM 706 N N . ALA A 1 90 ? -9.869 -9.155 -9.955 1.00 59.28 90 ALA A N 1
ATOM 707 C CA . ALA A 1 90 ? -10.920 -9.321 -8.947 1.00 59.28 90 ALA A CA 1
ATOM 708 C C . ALA A 1 90 ? -11.749 -8.042 -8.666 1.00 59.28 90 ALA A C 1
ATOM 710 O O . ALA A 1 90 ? -12.567 -8.027 -7.749 1.00 59.28 90 ALA A O 1
ATOM 711 N N . VAL A 1 91 ? -11.524 -6.947 -9.404 1.00 58.31 91 VAL A N 1
ATOM 712 C CA . VAL A 1 91 ? -12.103 -5.625 -9.103 1.00 58.31 91 VAL A CA 1
ATOM 713 C C . VAL A 1 91 ? -13.588 -5.516 -9.477 1.00 58.31 91 VAL A C 1
ATOM 715 O O . VAL A 1 91 ? -13.991 -5.790 -10.608 1.00 58.31 91 VAL A O 1
ATOM 718 N N . ILE A 1 92 ? -14.375 -4.985 -8.536 1.00 61.84 92 ILE A N 1
ATOM 719 C CA . ILE A 1 92 ? -15.737 -4.472 -8.735 1.00 61.84 92 ILE A CA 1
ATOM 720 C C . ILE A 1 92 ? -15.643 -3.110 -9.448 1.00 61.84 92 ILE A C 1
ATOM 722 O O . ILE A 1 92 ? -14.997 -2.187 -8.962 1.00 61.84 92 ILE A O 1
ATOM 726 N N . LEU A 1 93 ? -16.298 -2.956 -10.600 1.00 62.44 93 LEU A N 1
ATOM 727 C CA . LEU A 1 93 ? -16.192 -1.775 -11.483 1.00 62.44 93 LEU A CA 1
ATOM 728 C C . LEU A 1 93 ? -16.586 -0.430 -10.833 1.00 62.44 93 LEU A C 1
ATOM 730 O O . LEU A 1 93 ? -16.260 0.628 -11.359 1.00 62.44 93 LEU A O 1
ATOM 734 N N . GLN A 1 94 ? -17.268 -0.469 -9.689 1.00 69.44 94 GLN A N 1
ATOM 735 C CA . GLN A 1 94 ? -17.868 0.688 -9.014 1.00 69.44 94 GLN A CA 1
ATOM 736 C C . GLN A 1 94 ? -16.962 1.318 -7.940 1.00 69.44 94 GLN A C 1
ATOM 738 O O . GLN A 1 94 ? -17.301 2.365 -7.394 1.00 69.44 94 GLN A O 1
ATOM 743 N N . VAL A 1 95 ? -15.789 0.724 -7.660 1.00 77.06 95 VAL A N 1
ATOM 744 C CA . VAL A 1 95 ? -14.862 1.190 -6.608 1.00 77.06 95 VAL A CA 1
ATOM 745 C C . VAL A 1 95 ? -14.478 2.656 -6.792 1.00 77.06 95 VAL A C 1
ATOM 747 O O . VAL A 1 95 ? -14.525 3.424 -5.840 1.00 77.06 95 VAL A O 1
ATOM 750 N N . TYR A 1 96 ? -14.103 3.064 -8.005 1.00 80.19 96 TYR A N 1
ATOM 751 C CA . TYR A 1 96 ? -13.577 4.411 -8.225 1.00 80.19 96 TYR A CA 1
ATOM 752 C C . TYR A 1 96 ? -14.616 5.509 -7.969 1.00 80.19 96 TYR A C 1
ATOM 754 O O . TYR A 1 96 ? -14.305 6.498 -7.312 1.00 80.19 96 TYR A O 1
ATOM 762 N N . ASP A 1 97 ? -15.846 5.330 -8.454 1.00 79.56 97 ASP A N 1
ATOM 763 C CA . ASP A 1 97 ? -16.895 6.343 -8.308 1.00 79.56 97 ASP A CA 1
ATOM 764 C C . ASP A 1 97 ? -17.318 6.477 -6.833 1.00 79.56 97 ASP A C 1
ATOM 766 O O . ASP A 1 97 ? -17.451 7.594 -6.333 1.00 79.56 97 ASP A O 1
ATOM 770 N N . ALA 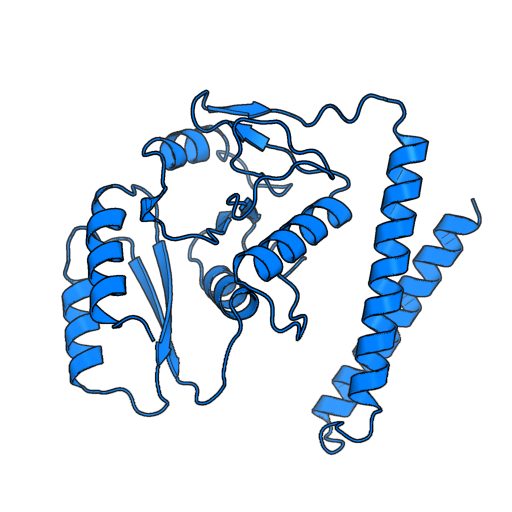A 1 98 ? -17.429 5.351 -6.114 1.00 78.56 98 ALA A N 1
ATOM 771 C CA . ALA A 1 98 ? -17.675 5.330 -4.670 1.00 78.56 98 ALA A CA 1
ATOM 772 C C . ALA A 1 98 ? -16.527 5.969 -3.869 1.00 78.56 98 ALA A C 1
ATOM 774 O O . ALA A 1 98 ? -16.753 6.634 -2.863 1.00 78.56 98 ALA A O 1
ATOM 775 N N . LEU A 1 99 ? -15.282 5.787 -4.316 1.00 81.06 99 LEU A N 1
ATOM 776 C CA . LEU A 1 99 ? -14.122 6.404 -3.682 1.00 81.06 99 LEU A CA 1
ATOM 777 C C . LEU A 1 99 ? -14.107 7.912 -3.875 1.00 81.06 99 LEU A C 1
ATOM 779 O O . LEU A 1 99 ? -13.891 8.636 -2.915 1.00 81.06 99 LEU A O 1
ATOM 783 N N . ILE A 1 100 ? -14.331 8.402 -5.092 1.00 83.06 100 ILE A N 1
ATOM 784 C CA . ILE A 1 100 ? -14.297 9.842 -5.361 1.00 83.06 100 ILE A CA 1
ATOM 785 C C . ILE A 1 100 ? -15.457 10.568 -4.676 1.00 83.06 100 ILE A C 1
ATOM 787 O O . ILE A 1 100 ? -15.253 11.678 -4.187 1.00 83.06 100 ILE A O 1
ATOM 791 N N . SER A 1 101 ? -16.643 9.955 -4.588 1.00 77.56 101 SER A N 1
ATOM 792 C CA . SER A 1 101 ? -17.775 10.560 -3.877 1.00 77.56 101 SER A CA 1
ATOM 793 C C . SER 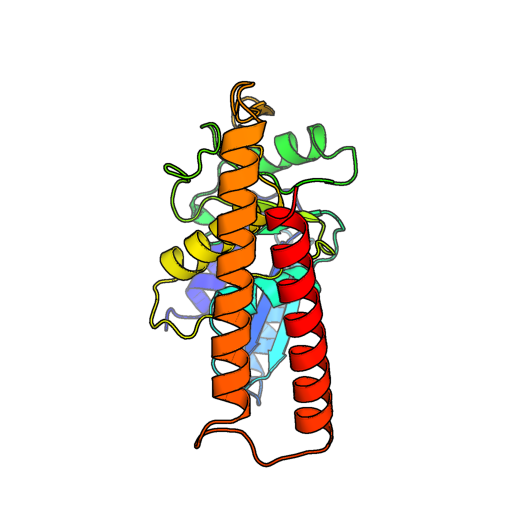A 1 101 ? -17.533 10.678 -2.368 1.00 77.56 101 SER A C 1
ATOM 795 O O . SER A 1 101 ? -17.976 11.651 -1.763 1.00 77.56 101 SER A O 1
ATOM 797 N N . GLN A 1 102 ? -16.793 9.736 -1.775 1.00 72.19 102 GLN A N 1
ATOM 798 C CA . GLN A 1 102 ? -16.489 9.715 -0.340 1.00 72.19 102 GLN A CA 1
ATOM 799 C C . GLN A 1 102 ? -15.192 10.461 0.024 1.00 72.19 102 GLN A C 1
ATOM 801 O O . GLN A 1 102 ? -15.097 11.078 1.080 1.00 72.19 102 GLN A O 1
ATOM 806 N N . ILE A 1 103 ? -14.191 10.465 -0.860 1.00 70.38 103 ILE A N 1
ATOM 807 C CA . ILE A 1 103 ? -12.848 11.038 -0.634 1.00 70.38 103 ILE A CA 1
ATOM 808 C C . ILE A 1 103 ? -12.764 12.475 -1.182 1.00 70.38 103 ILE A C 1
ATOM 810 O O . ILE A 1 103 ? -11.702 12.975 -1.546 1.00 70.38 103 ILE A O 1
ATOM 814 N N . GLY A 1 104 ? -13.882 13.206 -1.196 1.00 65.12 104 GLY A N 1
ATOM 815 C CA . GLY A 1 104 ? -13.875 14.653 -1.458 1.00 65.12 104 GLY A CA 1
ATOM 816 C C . GLY A 1 104 ? -13.002 15.448 -0.468 1.00 65.12 104 GLY A C 1
ATOM 817 O O . GLY A 1 104 ? -12.703 16.615 -0.706 1.00 65.12 104 GLY A O 1
ATOM 818 N N . GLN A 1 105 ? -12.569 14.806 0.622 1.00 68.19 105 GLN A N 1
ATOM 819 C CA . GLN A 1 105 ? -11.674 15.327 1.649 1.00 68.19 105 GLN A CA 1
ATOM 820 C C . GLN A 1 105 ? -10.387 14.487 1.767 1.00 68.19 105 GLN A C 1
ATOM 822 O O . GLN A 1 105 ? -10.367 13.316 1.379 1.00 68.19 105 GLN A O 1
ATOM 827 N N . PRO A 1 106 ? -9.296 15.054 2.318 1.00 72.81 106 PRO A N 1
ATOM 828 C CA . PRO A 1 106 ? -8.083 14.298 2.605 1.00 72.81 106 PRO A CA 1
ATOM 829 C C . PRO A 1 106 ? -8.395 13.108 3.517 1.00 72.81 106 PRO A C 1
ATOM 831 O O . PRO A 1 106 ? -8.999 13.281 4.574 1.00 72.81 106 PRO A O 1
ATOM 834 N N . ILE A 1 107 ? -7.953 11.910 3.128 1.00 80.00 107 ILE A N 1
ATOM 835 C CA . ILE A 1 107 ? -8.101 10.709 3.956 1.00 80.00 107 ILE A CA 1
ATOM 836 C C . ILE A 1 107 ? -7.270 10.896 5.225 1.00 80.00 107 ILE A C 1
ATOM 838 O O . ILE A 1 107 ? -6.038 10.890 5.166 1.00 80.00 107 ILE A O 1
ATOM 842 N N . GLN A 1 108 ? -7.947 11.063 6.360 1.00 79.56 108 GLN A N 1
ATOM 843 C CA . GLN A 1 108 ? -7.299 11.185 7.666 1.00 79.56 108 GLN A CA 1
ATOM 844 C C . GLN A 1 108 ? -6.935 9.811 8.238 1.00 79.56 108 GLN A C 1
ATOM 846 O O . GLN A 1 108 ? -5.863 9.657 8.820 1.00 79.56 108 GLN A O 1
ATOM 851 N N . LYS A 1 109 ? -7.794 8.811 8.001 1.00 86.12 109 LYS A N 1
ATOM 852 C CA . LYS A 1 109 ? -7.677 7.446 8.516 1.00 86.12 109 LYS A CA 1
ATOM 853 C C . LYS A 1 109 ? -7.695 6.421 7.374 1.00 86.12 109 LYS A C 1
ATOM 855 O O . LYS A 1 109 ? -8.487 6.590 6.450 1.00 86.12 109 LYS A O 1
ATOM 860 N N . PRO A 1 110 ? -6.855 5.371 7.390 1.00 91.00 110 PRO A N 1
ATOM 861 C CA . PRO A 1 110 ? -6.922 4.299 6.404 1.00 91.00 110 PRO A CA 1
ATOM 862 C C . PRO A 1 110 ? -8.304 3.621 6.378 1.00 91.00 110 PRO A C 1
ATOM 864 O O . PRO A 1 110 ? -8.893 3.344 7.422 1.00 91.00 110 PRO A O 1
ATOM 867 N N . LEU A 1 111 ? -8.791 3.322 5.175 1.00 89.44 111 LEU A N 1
ATOM 868 C CA . LEU A 1 111 ? -10.100 2.726 4.908 1.00 89.44 111 LEU A CA 1
ATOM 869 C C . LEU A 1 111 ? -9.930 1.359 4.245 1.00 89.44 111 LEU A C 1
ATOM 871 O O . LEU A 1 111 ? -9.212 1.234 3.254 1.00 89.44 111 LEU A O 1
ATOM 875 N N . LEU A 1 112 ? -10.620 0.337 4.736 1.00 89.69 112 LEU A N 1
ATOM 876 C CA . LEU A 1 112 ? -10.675 -0.979 4.097 1.00 89.69 112 LEU A CA 1
ATOM 877 C C . LEU A 1 112 ? -11.765 -1.024 3.031 1.00 89.69 112 LEU A C 1
ATOM 879 O O . LEU A 1 112 ? -12.885 -0.589 3.272 1.00 89.69 112 LEU A O 1
ATOM 883 N N . LEU A 1 113 ? -11.482 -1.605 1.867 1.00 86.94 113 LEU A N 1
ATOM 884 C CA . LEU A 1 113 ? -12.503 -1.845 0.845 1.00 86.94 113 LEU A CA 1
ATOM 885 C C . LEU A 1 113 ? -13.182 -3.186 1.082 1.00 86.94 113 LEU A C 1
ATOM 887 O O . LEU A 1 113 ? -12.837 -4.193 0.469 1.00 86.94 113 LEU A O 1
ATOM 891 N N . SER A 1 114 ? -14.149 -3.183 1.993 1.00 83.19 114 SER A N 1
ATOM 892 C CA . SER A 1 114 ? -14.880 -4.372 2.414 1.00 83.19 114 SER A CA 1
ATOM 893 C C . SER A 1 114 ? -16.369 -4.052 2.562 1.00 83.19 114 SER A C 1
ATOM 895 O O . SER A 1 114 ? -16.715 -3.013 3.126 1.00 83.19 114 SER A O 1
ATOM 897 N N . PRO A 1 115 ? -17.272 -4.937 2.099 1.00 75.62 115 PRO A N 1
ATOM 898 C CA . PRO A 1 115 ? -18.698 -4.808 2.384 1.00 75.62 115 PRO A CA 1
ATOM 899 C C . PRO A 1 115 ? -19.029 -5.116 3.854 1.00 75.62 115 PRO A C 1
ATOM 901 O O . PRO A 1 115 ? -20.109 -4.768 4.325 1.00 75.62 115 PRO A O 1
ATOM 904 N N . PHE A 1 116 ? -18.109 -5.763 4.574 1.00 76.88 116 PHE A N 1
ATOM 905 C CA . PHE A 1 116 ? -18.236 -6.100 5.988 1.00 76.88 116 PHE A CA 1
ATOM 906 C C . PHE A 1 116 ? -17.470 -5.099 6.859 1.00 76.88 116 PHE A C 1
ATOM 908 O O . PHE A 1 116 ? -16.389 -4.666 6.445 1.00 76.88 116 PHE A O 1
ATOM 915 N N . PRO A 1 117 ? -17.969 -4.776 8.068 1.00 70.06 117 PRO A N 1
ATOM 916 C CA . PRO A 1 117 ? -17.227 -3.962 9.020 1.00 70.06 117 PRO A CA 1
ATOM 917 C C . PRO A 1 117 ? -15.904 -4.641 9.377 1.00 70.06 117 PRO A C 1
ATOM 919 O O . PRO A 1 117 ? -15.861 -5.836 9.677 1.00 70.06 117 PRO A O 1
ATOM 922 N N . ALA A 1 118 ? -14.823 -3.868 9.371 1.00 67.75 118 ALA A N 1
ATOM 923 C CA . ALA A 1 118 ? -13.523 -4.348 9.801 1.00 67.75 118 ALA A CA 1
ATOM 924 C C . ALA A 1 118 ? -13.561 -4.711 11.289 1.00 67.75 118 ALA A C 1
ATOM 926 O O . ALA A 1 118 ? -13.750 -3.854 12.151 1.00 67.75 118 ALA A O 1
ATOM 927 N N . SER A 1 119 ? -13.343 -5.987 11.593 1.00 68.06 119 SER A N 1
ATOM 928 C CA . SER A 1 119 ? -13.036 -6.450 12.945 1.00 68.06 119 SER A CA 1
ATOM 929 C C . SER A 1 119 ? -11.619 -7.018 12.961 1.00 68.06 119 SER A C 1
ATOM 931 O O . SER A 1 119 ? -11.167 -7.560 11.952 1.00 68.06 119 SER A O 1
ATOM 933 N N . VAL A 1 120 ? -10.935 -6.934 14.108 1.00 62.19 120 VAL A N 1
ATOM 934 C CA . VAL A 1 120 ? -9.576 -7.485 14.319 1.00 62.19 120 VAL A CA 1
ATOM 935 C C . VAL A 1 120 ? -9.455 -8.928 13.844 1.00 62.19 120 VAL A C 1
ATOM 937 O O . VAL A 1 120 ? -8.406 -9.343 13.363 1.00 62.19 120 VAL A O 1
ATOM 940 N N . PHE A 1 121 ? -10.532 -9.695 14.002 1.00 60.16 121 PHE A N 1
ATOM 941 C CA . PHE A 1 121 ? -10.533 -11.142 13.837 1.00 60.16 121 PHE A CA 1
ATOM 942 C C . PHE A 1 121 ? -11.103 -11.595 12.491 1.00 60.16 121 PHE A C 1
ATOM 944 O O . PHE A 1 121 ? -11.188 -12.795 12.245 1.00 60.16 121 PHE A O 1
ATOM 951 N N . SER A 1 122 ? -11.521 -10.669 11.622 1.00 68.06 122 SER A N 1
ATOM 952 C CA . SER A 1 122 ? -12.249 -11.022 10.399 1.00 68.06 122 SER A CA 1
ATOM 953 C C . SER A 1 122 ? -11.996 -10.059 9.240 1.00 68.06 122 SER A C 1
ATOM 955 O O . SER A 1 122 ? -12.933 -9.693 8.528 1.00 68.06 122 SER A O 1
ATOM 957 N N . ILE A 1 123 ? -10.753 -9.619 9.045 1.00 75.50 123 ILE A N 1
ATOM 958 C CA . ILE A 1 123 ? -10.388 -8.907 7.816 1.00 75.50 123 ILE A CA 1
ATOM 959 C C . ILE A 1 123 ? -10.198 -9.957 6.716 1.00 75.50 123 ILE A C 1
ATOM 961 O O . ILE A 1 123 ? -9.352 -10.839 6.877 1.00 75.50 123 ILE A O 1
ATOM 965 N N . PRO A 1 124 ? -10.963 -9.910 5.610 1.00 78.62 124 PRO A N 1
ATOM 966 C CA . PRO A 1 124 ? -10.758 -10.847 4.516 1.00 78.62 124 PRO A CA 1
ATOM 967 C C . PRO A 1 124 ? -9.342 -10.700 3.948 1.00 78.62 124 PRO A C 1
ATOM 969 O O . PRO A 1 124 ? -8.850 -9.582 3.762 1.00 78.62 124 PRO A O 1
ATOM 972 N N . SER A 1 125 ? -8.686 -11.821 3.655 1.00 82.44 125 SER A N 1
ATOM 973 C CA . SER A 1 125 ? -7.329 -11.781 3.110 1.00 82.44 125 SER A CA 1
ATOM 974 C C . SER A 1 125 ? -7.303 -11.055 1.765 1.00 82.44 125 SER A C 1
ATOM 976 O O . SER A 1 125 ? -8.256 -11.128 0.986 1.00 82.44 125 SER A O 1
ATOM 978 N N . LEU A 1 126 ? -6.209 -10.342 1.492 1.00 85.12 126 LEU A N 1
ATOM 979 C CA . LEU A 1 126 ? -6.031 -9.529 0.281 1.00 85.12 126 LEU A CA 1
ATOM 980 C C . LEU A 1 126 ? -7.075 -8.400 0.099 1.00 85.12 126 LEU A C 1
ATOM 982 O O . LEU A 1 126 ? -7.264 -7.909 -1.017 1.00 85.12 126 LEU A O 1
ATOM 986 N N . THR A 1 127 ? -7.722 -7.946 1.180 1.00 86.56 127 THR A N 1
ATOM 987 C CA . THR A 1 127 ? -8.631 -6.786 1.135 1.00 86.56 127 THR A CA 1
ATOM 988 C C . THR A 1 127 ? -7.859 -5.503 0.810 1.00 86.56 127 THR A C 1
ATOM 990 O O . THR A 1 127 ? -6.917 -5.185 1.536 1.00 86.56 127 THR A O 1
ATOM 993 N N . PRO A 1 128 ? -8.237 -4.732 -0.225 1.00 89.12 128 PRO A N 1
ATOM 994 C CA . PRO A 1 128 ? -7.574 -3.472 -0.548 1.00 89.12 128 PRO A CA 1
ATOM 995 C C . PRO A 1 128 ? -7.736 -2.423 0.558 1.00 89.12 128 PRO A C 1
ATOM 997 O O . PRO A 1 128 ? -8.775 -2.355 1.216 1.00 89.12 128 PRO A O 1
ATOM 1000 N N . VAL A 1 129 ? -6.734 -1.556 0.712 1.00 90.31 129 VAL A N 1
ATOM 1001 C CA . VAL A 1 129 ? -6.763 -0.446 1.678 1.00 90.31 129 VAL A CA 1
ATOM 1002 C C . VAL A 1 129 ? -6.556 0.876 0.959 1.00 90.31 129 VAL A C 1
ATOM 1004 O O . VAL A 1 129 ? -5.680 0.997 0.105 1.00 90.31 129 VAL A O 1
ATOM 1007 N N . VAL A 1 130 ? -7.320 1.889 1.345 1.00 91.25 130 VAL A N 1
ATOM 1008 C CA . VAL A 1 130 ? -7.161 3.266 0.892 1.00 91.25 130 VAL A CA 1
ATOM 1009 C C . VAL A 1 130 ? -6.555 4.095 2.010 1.00 91.25 130 VAL A C 1
ATOM 1011 O O . VAL A 1 130 ? -7.017 4.047 3.142 1.00 91.25 130 VAL A O 1
ATOM 1014 N N . LEU A 1 131 ? -5.510 4.854 1.714 1.00 91.94 131 LEU A N 1
ATOM 1015 C CA . LEU A 1 131 ? -4.834 5.698 2.695 1.00 91.94 131 LEU A CA 1
ATOM 1016 C C . LEU A 1 131 ? -4.181 6.905 2.024 1.00 91.94 131 LEU A C 1
ATOM 1018 O O . LEU A 1 131 ? -4.061 6.976 0.799 1.00 91.94 131 LEU A O 1
ATOM 1022 N N . SER A 1 132 ? -3.720 7.852 2.838 1.00 91.81 132 SER A N 1
ATOM 1023 C CA . SER A 1 132 ? -2.851 8.923 2.358 1.00 91.81 132 SER A CA 1
ATOM 1024 C C . SER A 1 132 ? -1.514 8.356 1.869 1.00 91.81 132 SER A C 1
ATOM 1026 O O . SER A 1 132 ? -0.904 7.503 2.516 1.00 91.81 132 SER A O 1
ATOM 1028 N N . ARG A 1 133 ? -1.009 8.868 0.747 1.00 90.44 133 ARG A N 1
ATOM 1029 C CA . ARG A 1 133 ? 0.316 8.538 0.213 1.00 90.44 133 ARG A CA 1
ATOM 1030 C C . ARG A 1 133 ? 1.402 8.762 1.260 1.00 90.44 133 ARG A C 1
ATOM 1032 O O . ARG A 1 133 ? 2.290 7.925 1.404 1.00 90.44 133 ARG A O 1
ATOM 1039 N N . ASP A 1 134 ? 1.270 9.825 2.044 1.00 89.00 134 ASP A N 1
ATOM 1040 C CA . ASP A 1 134 ? 2.262 10.261 3.028 1.00 89.00 134 ASP A CA 1
ATOM 1041 C C . ASP A 1 134 ? 1.935 9.753 4.449 1.00 89.00 134 ASP A C 1
ATOM 1043 O O . ASP A 1 134 ? 2.517 10.204 5.432 1.00 89.00 134 ASP A O 1
ATOM 1047 N N . TYR A 1 135 ? 1.005 8.799 4.576 1.00 90.25 135 TYR A N 1
ATOM 1048 C CA . TYR A 1 135 ? 0.665 8.160 5.847 1.00 90.25 135 TYR A CA 1
ATOM 1049 C C . TYR A 1 135 ? 1.905 7.576 6.562 1.00 90.25 135 TYR A C 1
ATOM 1051 O O . TYR A 1 135 ? 2.823 7.030 5.952 1.00 90.25 135 TYR A O 1
ATOM 1059 N N . ARG A 1 136 ? 1.962 7.673 7.887 1.00 86.19 136 ARG A N 1
ATOM 1060 C CA . ARG A 1 136 ? 3.194 7.391 8.648 1.00 86.19 136 ARG A CA 1
ATOM 1061 C C . ARG A 1 136 ? 3.696 5.944 8.561 1.00 86.19 136 ARG A C 1
ATOM 1063 O O . ARG A 1 136 ? 4.904 5.722 8.612 1.00 86.19 136 ARG A O 1
ATOM 1070 N N . LEU A 1 137 ? 2.795 4.967 8.450 1.00 85.94 137 LEU A N 1
ATOM 1071 C CA . LEU A 1 137 ? 3.176 3.556 8.446 1.00 85.94 137 LEU A CA 1
ATOM 1072 C C . LEU A 1 137 ? 3.479 3.044 7.052 1.00 85.94 137 LEU A C 1
ATOM 1074 O O . LEU A 1 137 ? 2.776 3.368 6.101 1.00 85.94 137 LEU A O 1
ATOM 1078 N N . TRP A 1 138 ? 4.473 2.171 6.975 1.00 85.94 138 TRP A N 1
ATOM 1079 C CA . TRP A 1 138 ? 4.855 1.425 5.784 1.00 85.94 138 TRP A CA 1
ATOM 1080 C C . TRP A 1 138 ? 4.637 -0.062 6.051 1.00 85.94 138 TRP A C 1
ATOM 1082 O O . TRP A 1 138 ? 4.820 -0.505 7.187 1.00 85.94 138 TRP A O 1
ATOM 1092 N N . CYS A 1 139 ? 4.264 -0.836 5.028 1.00 85.31 139 CYS A N 1
ATOM 1093 C CA . CYS A 1 139 ? 4.136 -2.284 5.188 1.00 85.31 139 CYS A CA 1
ATOM 1094 C C . CYS A 1 139 ? 5.503 -2.854 5.582 1.00 85.31 139 CYS A C 1
ATOM 1096 O O . CYS A 1 139 ? 6.498 -2.593 4.900 1.00 85.31 139 CYS A O 1
ATOM 1098 N N . SER A 1 140 ? 5.565 -3.565 6.707 1.00 74.50 140 SER A N 1
ATOM 1099 C CA . SER A 1 140 ? 6.842 -3.979 7.282 1.00 74.50 140 SER A CA 1
ATOM 1100 C C . SER A 1 140 ? 7.503 -5.099 6.474 1.00 74.50 140 SER A C 1
ATOM 1102 O O . SER A 1 140 ? 6.842 -5.931 5.859 1.00 74.50 140 SER A O 1
ATOM 1104 N N . GLU A 1 141 ? 8.834 -5.118 6.488 1.00 66.12 141 GLU A N 1
ATOM 1105 C CA . GLU A 1 141 ? 9.653 -6.129 5.825 1.00 66.12 141 GLU A CA 1
ATOM 1106 C C . GLU A 1 141 ? 9.973 -7.258 6.807 1.00 66.12 141 GLU A C 1
ATOM 1108 O O . GLU A 1 141 ? 11.116 -7.409 7.260 1.00 66.12 141 GLU A O 1
ATOM 1113 N N . ARG A 1 142 ? 8.980 -8.056 7.205 1.00 61.00 142 ARG A N 1
ATOM 1114 C CA . ARG A 1 142 ? 9.342 -9.293 7.891 1.00 61.00 142 ARG A CA 1
ATOM 1115 C C . ARG A 1 142 ? 9.917 -10.266 6.872 1.00 61.00 142 ARG A C 1
ATOM 1117 O O . ARG A 1 142 ? 9.390 -10.473 5.789 1.00 61.00 142 ARG A O 1
ATOM 1124 N N . ALA A 1 143 ? 11.055 -10.846 7.235 1.00 46.66 143 ALA A N 1
ATOM 1125 C CA . ALA A 1 143 ? 11.769 -11.842 6.441 1.00 46.66 143 ALA A CA 1
ATOM 1126 C C . ALA A 1 143 ? 11.120 -13.230 6.568 1.00 46.66 143 ALA A C 1
ATOM 1128 O O . ALA A 1 143 ? 11.820 -14.241 6.573 1.00 46.66 143 ALA A O 1
ATOM 1129 N N . PHE A 1 144 ? 9.803 -13.287 6.772 1.00 48.72 144 PHE A N 1
ATOM 1130 C CA . PHE A 1 144 ? 9.116 -14.561 6.723 1.00 48.72 144 PHE A CA 1
ATOM 1131 C C . PHE A 1 144 ? 9.076 -15.002 5.263 1.00 48.72 144 PHE A C 1
ATOM 1133 O O . PHE A 1 144 ? 8.855 -14.196 4.362 1.00 48.72 144 PHE A O 1
ATOM 1140 N N . LEU A 1 145 ? 9.304 -16.292 5.031 1.00 54.12 145 LEU A N 1
ATOM 1141 C CA . LEU A 1 145 ? 9.005 -16.967 3.768 1.00 54.12 145 LEU A CA 1
ATOM 1142 C C . LEU A 1 145 ? 7.474 -17.059 3.610 1.00 54.12 145 LEU A C 1
ATOM 1144 O O . LEU A 1 145 ? 6.906 -18.146 3.548 1.00 54.12 145 LEU A O 1
ATOM 1148 N N . GLY A 1 146 ? 6.798 -15.913 3.682 1.00 62.41 146 GLY A N 1
ATOM 1149 C CA . GLY A 1 146 ? 5.353 -15.784 3.655 1.00 62.41 146 GLY A CA 1
ATOM 1150 C C . GLY A 1 146 ? 4.825 -15.748 2.227 1.00 62.41 146 GLY A C 1
ATOM 1151 O O . GLY A 1 146 ? 5.522 -15.388 1.277 1.00 62.41 146 GLY A O 1
ATOM 1152 N N . SER A 1 147 ? 3.562 -16.127 2.062 1.00 77.25 147 SER A N 1
ATOM 1153 C CA . SER A 1 147 ? 2.821 -15.830 0.840 1.00 77.25 147 SER A CA 1
ATOM 1154 C C . SER A 1 147 ? 2.520 -14.330 0.760 1.00 77.25 147 SER A C 1
ATOM 1156 O O . SER A 1 147 ? 2.451 -13.639 1.774 1.00 77.25 147 SER A O 1
ATOM 1158 N N . ARG A 1 148 ? 2.220 -13.826 -0.445 1.00 78.44 148 ARG A N 1
ATOM 1159 C CA . ARG A 1 148 ? 1.740 -12.444 -0.634 1.00 78.44 148 ARG A CA 1
ATOM 1160 C C . ARG A 1 148 ? 0.548 -12.099 0.270 1.00 78.44 148 ARG A C 1
ATOM 1162 O O . ARG A 1 148 ? 0.445 -10.966 0.723 1.00 78.44 148 ARG A O 1
ATOM 1169 N N . SER A 1 149 ? -0.347 -13.060 0.509 1.00 82.69 149 SER A N 1
ATOM 1170 C CA . SER A 1 149 ? -1.472 -12.889 1.431 1.00 82.69 149 SER A CA 1
ATOM 1171 C C . SER A 1 149 ? -1.008 -12.700 2.871 1.00 82.69 149 SER A C 1
ATOM 1173 O O . SER A 1 149 ? -1.467 -11.772 3.516 1.00 82.69 149 SER A O 1
ATOM 1175 N N . SER A 1 150 ? -0.040 -13.492 3.341 1.00 80.81 150 SER A N 1
ATOM 1176 C CA . SER A 1 150 ? 0.526 -13.343 4.685 1.00 80.81 150 SER A CA 1
ATOM 1177 C C . SER A 1 150 ? 1.204 -11.984 4.877 1.00 80.81 150 SER A C 1
ATOM 1179 O O . SER A 1 150 ? 0.973 -11.336 5.894 1.00 80.81 150 SER A O 1
ATOM 1181 N N . ASP A 1 151 ? 2.005 -11.536 3.902 1.00 80.94 151 ASP A N 1
ATOM 1182 C CA . ASP A 1 151 ? 2.651 -10.213 3.938 1.00 80.94 151 ASP A CA 1
ATOM 1183 C C . ASP A 1 151 ? 1.606 -9.088 4.010 1.00 80.94 151 ASP A C 1
ATOM 1185 O O . ASP A 1 151 ? 1.789 -8.070 4.685 1.00 80.94 151 ASP A O 1
ATOM 1189 N N . TRP A 1 152 ? 0.503 -9.263 3.280 1.00 86.19 152 TRP A N 1
ATOM 1190 C CA . TRP A 1 152 ? -0.575 -8.290 3.241 1.00 86.19 152 TRP A CA 1
ATOM 1191 C C . TRP A 1 152 ? -1.381 -8.258 4.535 1.00 86.19 152 TRP A C 1
ATOM 1193 O O . TRP A 1 152 ? -1.609 -7.177 5.074 1.00 86.19 152 TRP A O 1
ATOM 1203 N N . ASP A 1 153 ? -1.778 -9.419 5.046 1.00 84.62 153 ASP A N 1
ATOM 1204 C CA . ASP A 1 153 ? -2.569 -9.541 6.268 1.00 84.62 153 ASP A CA 1
ATOM 1205 C C . ASP A 1 153 ? -1.804 -8.941 7.457 1.00 84.62 153 ASP A C 1
ATOM 1207 O O . ASP A 1 153 ? -2.378 -8.204 8.259 1.00 84.62 153 ASP A O 1
ATOM 1211 N N . GLU A 1 154 ? -0.482 -9.143 7.508 1.00 82.00 154 GLU A N 1
ATOM 1212 C CA . GLU A 1 154 ? 0.383 -8.470 8.475 1.00 82.00 154 GLU A CA 1
ATOM 1213 C C . GLU A 1 154 ? 0.377 -6.942 8.286 1.00 82.00 154 GLU A C 1
ATOM 1215 O O . GLU A 1 154 ? 0.206 -6.202 9.257 1.00 82.00 154 GLU A O 1
ATOM 1220 N N . CYS A 1 155 ? 0.517 -6.439 7.052 1.00 86.50 155 CYS A N 1
ATOM 1221 C CA . CYS A 1 155 ? 0.466 -4.996 6.799 1.00 86.50 155 CYS A CA 1
ATOM 1222 C C . CYS A 1 155 ? -0.867 -4.368 7.235 1.00 86.50 155 CYS A C 1
ATOM 1224 O O . CYS A 1 155 ? -0.876 -3.320 7.883 1.00 86.50 155 CYS A O 1
ATOM 1226 N N . VAL A 1 156 ? -1.995 -5.004 6.918 1.00 87.50 156 VAL A N 1
ATOM 1227 C CA . VAL A 1 156 ? -3.314 -4.502 7.320 1.00 87.50 156 VAL A CA 1
ATOM 1228 C C . VAL A 1 156 ? -3.481 -4.554 8.835 1.00 87.50 156 VAL A C 1
ATOM 1230 O O . VAL A 1 156 ? -4.006 -3.609 9.425 1.00 87.50 156 VAL A O 1
ATOM 1233 N N . TRP A 1 157 ? -2.989 -5.609 9.482 1.00 84.25 157 TRP A N 1
ATOM 1234 C CA . TRP A 1 157 ? -2.992 -5.715 10.936 1.00 84.25 157 TRP A CA 1
ATOM 1235 C C . TRP A 1 157 ? -2.204 -4.576 11.603 1.00 84.25 157 TRP A C 1
ATOM 1237 O O . TRP A 1 157 ? -2.678 -3.991 12.577 1.00 84.25 157 TRP A O 1
ATOM 1247 N N . PHE A 1 158 ? -1.060 -4.175 11.039 1.00 83.69 158 PHE A N 1
ATOM 1248 C CA . PHE A 1 158 ? -0.321 -2.998 11.505 1.00 83.69 158 PHE A CA 1
ATOM 1249 C C . PHE A 1 158 ? -1.113 -1.699 11.382 1.00 83.69 158 PHE A C 1
ATOM 1251 O O . PHE A 1 158 ? -1.120 -0.896 12.314 1.00 83.69 158 PHE A O 1
ATOM 1258 N N . LEU A 1 159 ? -1.775 -1.487 10.242 1.00 87.00 159 LEU A N 1
ATOM 1259 C CA . LEU A 1 159 ? -2.628 -0.314 10.044 1.00 87.00 159 LEU A CA 1
ATOM 1260 C C . LEU A 1 159 ? -3.768 -0.293 11.064 1.00 87.00 159 LEU A C 1
ATOM 1262 O O . LEU A 1 159 ? -4.064 0.754 11.631 1.00 87.00 159 LEU A O 1
ATOM 1266 N N . TRP A 1 160 ? -4.359 -1.455 11.340 1.00 85.50 160 TRP A N 1
ATOM 1267 C CA . TRP A 1 160 ? -5.411 -1.596 12.336 1.00 85.50 160 TRP A CA 1
ATOM 1268 C C . TRP A 1 160 ? -4.934 -1.253 13.750 1.00 85.50 160 TRP A C 1
ATOM 1270 O O . TRP A 1 160 ? -5.613 -0.505 14.454 1.00 85.50 160 TRP A O 1
ATOM 1280 N N . LEU A 1 161 ? -3.757 -1.745 14.151 1.00 80.00 161 LEU A N 1
ATOM 1281 C CA . LEU A 1 161 ? -3.175 -1.453 15.464 1.00 80.00 161 LEU A CA 1
ATOM 1282 C C . LEU A 1 161 ? -2.862 0.029 15.671 1.00 80.00 161 LEU A C 1
ATOM 1284 O O . LEU A 1 161 ? -3.005 0.538 16.779 1.00 80.00 161 LEU A O 1
ATOM 1288 N N . GLU A 1 162 ? -2.382 0.707 14.634 1.00 83.38 162 GLU A N 1
ATOM 1289 C CA . GLU A 1 162 ? -1.969 2.110 14.724 1.00 83.38 162 GLU A CA 1
ATOM 1290 C C . GLU A 1 162 ? -3.146 3.070 14.861 1.00 83.38 162 GLU A C 1
ATOM 1292 O O . GLU A 1 162 ? -3.033 4.133 15.470 1.00 83.38 162 GLU A O 1
ATOM 1297 N N . GLU A 1 163 ? -4.267 2.678 14.273 1.00 83.88 163 GLU A N 1
ATOM 1298 C CA . GLU A 1 163 ? -5.477 3.480 14.150 1.00 83.88 163 GLU A CA 1
ATOM 1299 C C . GLU A 1 163 ? -6.577 3.037 15.118 1.00 83.88 163 GLU A C 1
ATOM 1301 O O . GLU A 1 163 ? -7.693 3.567 15.084 1.00 83.88 163 GLU A O 1
ATOM 1306 N N . TYR A 1 164 ? -6.247 2.078 15.990 1.00 77.00 164 TYR A N 1
ATOM 1307 C CA . TYR A 1 164 ? -7.137 1.498 16.994 1.00 77.00 164 TYR A CA 1
ATOM 1308 C C . TYR A 1 164 ? -8.459 1.010 16.389 1.00 77.00 164 TYR A C 1
ATOM 1310 O O . TYR A 1 164 ? -9.533 1.186 16.956 1.00 77.00 164 TYR A O 1
ATOM 1318 N N . GLY A 1 165 ? -8.392 0.443 15.187 1.00 80.50 165 GLY A N 1
ATOM 1319 C CA . GLY A 1 165 ? -9.570 0.212 14.361 1.00 80.50 165 GLY A CA 1
ATOM 1320 C C . GLY A 1 165 ? -9.394 0.746 12.950 1.00 80.50 165 GLY A C 1
ATOM 1321 O O . GLY A 1 165 ? -8.723 1.749 12.730 1.00 80.50 165 GLY A O 1
ATOM 1322 N N . LEU A 1 166 ? -10.055 0.109 11.988 1.00 83.62 166 LEU A N 1
ATOM 1323 C CA . LEU A 1 166 ? -10.185 0.624 10.628 1.00 83.62 166 LEU A CA 1
ATOM 1324 C C . LEU A 1 166 ? -11.663 0.810 10.302 1.00 83.62 166 LEU A C 1
ATOM 1326 O O . LEU A 1 166 ? -12.523 0.059 10.770 1.00 83.62 166 LEU A O 1
ATOM 1330 N N . GLU A 1 167 ? -11.947 1.817 9.493 1.00 86.31 167 GLU A N 1
ATOM 1331 C CA . GLU A 1 167 ? -13.253 1.983 8.864 1.00 86.31 167 GLU A CA 1
ATOM 1332 C C . GLU A 1 167 ? -13.307 1.132 7.595 1.00 86.31 167 GLU A C 1
ATOM 1334 O O . GLU A 1 167 ? -12.278 0.823 6.989 1.00 86.31 167 GLU A O 1
ATOM 1339 N N . SER A 1 168 ? -14.503 0.707 7.195 1.00 85.69 168 SER A N 1
ATOM 1340 C CA . SER A 1 168 ? -14.696 -0.062 5.964 1.00 85.69 168 SER A CA 1
ATOM 1341 C C . SER A 1 168 ? -15.585 0.703 5.004 1.00 85.69 168 SER A C 1
ATOM 1343 O O . SER A 1 168 ? -16.679 1.109 5.363 1.00 85.69 168 SER A O 1
ATOM 1345 N N . LEU A 1 169 ? -15.143 0.896 3.769 1.00 83.75 169 LEU A N 1
ATOM 1346 C CA . LEU A 1 169 ? -15.976 1.418 2.701 1.00 83.75 169 LEU A CA 1
ATOM 1347 C C . LEU A 1 169 ? -16.635 0.251 1.971 1.00 83.75 169 LEU A C 1
ATOM 1349 O O . LEU A 1 169 ? -15.968 -0.520 1.271 1.00 83.75 169 LEU A O 1
ATOM 1353 N N . ASN A 1 170 ? -17.960 0.169 2.077 1.00 82.88 170 ASN A N 1
ATOM 1354 C CA . ASN A 1 170 ? -18.720 -0.733 1.235 1.00 82.88 170 ASN A CA 1
ATOM 1355 C C . ASN A 1 170 ? -18.867 -0.104 -0.153 1.00 82.88 170 ASN A C 1
ATOM 1357 O O . ASN A 1 170 ? -19.647 0.817 -0.375 1.00 82.88 170 ASN A O 1
ATOM 1361 N N . VAL A 1 171 ? -18.108 -0.641 -1.102 1.00 75.25 171 VAL A N 1
ATOM 1362 C CA . VAL A 1 171 ? -18.072 -0.181 -2.492 1.00 75.25 171 VAL A CA 1
ATOM 1363 C C . VAL A 1 171 ? -19.419 -0.334 -3.206 1.00 75.25 171 VAL A C 1
ATOM 1365 O O . VAL A 1 171 ? -19.724 0.455 -4.094 1.00 75.25 171 VAL A O 1
ATOM 1368 N N . THR A 1 172 ? -20.227 -1.333 -2.839 1.00 74.50 172 THR A N 1
ATOM 1369 C CA . THR A 1 172 ? -21.514 -1.593 -3.510 1.00 74.50 172 THR A CA 1
ATOM 1370 C C . THR A 1 172 ? -22.594 -0.595 -3.107 1.00 74.50 172 THR A C 1
ATOM 1372 O O . THR A 1 172 ? -23.385 -0.176 -3.946 1.00 74.50 172 THR A O 1
ATOM 1375 N N . SER A 1 173 ? -22.612 -0.181 -1.839 1.00 71.50 173 SER A N 1
ATOM 1376 C CA . SER A 1 173 ? -23.537 0.838 -1.330 1.00 71.50 173 SER A CA 1
ATOM 1377 C C . SER A 1 173 ? -22.952 2.251 -1.378 1.00 71.50 173 SER A C 1
ATOM 1379 O O . SER A 1 173 ? -23.675 3.219 -1.159 1.00 71.50 173 SER A O 1
ATOM 1381 N N . GLY A 1 174 ? -21.644 2.377 -1.619 1.00 69.44 174 GLY A N 1
ATOM 1382 C CA . GLY A 1 174 ? -20.911 3.637 -1.545 1.00 69.44 174 GLY A CA 1
ATOM 1383 C C . GLY A 1 174 ? -20.899 4.253 -0.147 1.00 69.44 174 GLY A C 1
ATOM 1384 O O . GLY A 1 174 ? -20.644 5.445 -0.033 1.00 69.44 174 GLY A O 1
ATOM 1385 N N . SER A 1 175 ? -21.199 3.483 0.904 1.00 72.06 175 SER A N 1
ATOM 1386 C CA . SER A 1 175 ? -21.332 3.975 2.279 1.00 72.06 175 SER A CA 1
ATOM 1387 C C . SER A 1 175 ? -20.165 3.522 3.151 1.00 72.06 175 SER A C 1
ATOM 1389 O O . SER A 1 175 ? -19.761 2.355 3.098 1.00 72.06 175 SER A O 1
ATOM 1391 N N . ILE A 1 176 ? -19.672 4.417 4.007 1.00 73.31 176 ILE A N 1
ATOM 1392 C CA . ILE A 1 176 ? -18.716 4.059 5.056 1.00 73.31 176 ILE A CA 1
ATOM 1393 C C . ILE A 1 176 ? -19.467 3.282 6.140 1.00 73.31 176 ILE A C 1
ATOM 1395 O O . ILE A 1 176 ? -20.458 3.743 6.702 1.00 73.31 176 ILE A O 1
ATOM 1399 N N . VAL A 1 177 ? -19.008 2.064 6.387 1.00 74.38 177 VAL A N 1
ATOM 1400 C CA . VAL A 1 177 ? -19.414 1.208 7.489 1.00 74.38 177 VAL A CA 1
ATOM 1401 C C . VAL A 1 177 ? -18.378 1.397 8.586 1.00 74.38 177 VAL A C 1
ATOM 1403 O O . VAL A 1 177 ? -17.263 0.869 8.526 1.00 74.38 177 VAL A O 1
ATOM 1406 N N . GLU A 1 178 ? -18.746 2.176 9.594 1.00 67.06 178 GLU A N 1
ATOM 1407 C CA . GLU A 1 178 ? -17.941 2.293 10.800 1.00 67.06 178 GLU A CA 1
ATOM 1408 C C . GLU A 1 178 ? -17.909 0.944 11.518 1.00 67.06 178 GLU A C 1
ATOM 1410 O O . GLU A 1 178 ? -18.940 0.291 11.730 1.00 67.06 178 GLU A O 1
ATOM 1415 N N . SER A 1 179 ? -16.710 0.516 11.911 1.00 62.19 179 SER A N 1
ATOM 1416 C CA . SER A 1 179 ? -16.598 -0.572 12.867 1.00 62.19 179 SER A CA 1
ATOM 1417 C C . SER A 1 179 ? -17.123 -0.044 14.201 1.00 62.19 179 SER A C 1
ATOM 1419 O O . SER A 1 179 ? -16.474 0.745 14.880 1.00 62.19 179 SER A O 1
ATOM 1421 N N . LYS A 1 180 ? -18.343 -0.452 14.576 1.00 53.16 180 LYS A N 1
ATOM 1422 C CA . LYS A 1 180 ? -18.871 -0.240 15.928 1.00 53.16 180 LYS A CA 1
ATOM 1423 C C . LYS A 1 180 ? -18.059 -1.087 16.909 1.00 53.16 180 LYS A C 1
ATOM 1425 O O . LYS A 1 180 ? -18.532 -2.120 17.384 1.00 53.16 180 LYS A O 1
ATOM 1430 N N . ILE A 1 181 ? -16.835 -0.662 17.215 1.00 53.84 181 ILE A N 1
ATOM 1431 C CA . ILE A 1 181 ? -16.201 -0.993 18.487 1.00 53.84 181 ILE A CA 1
ATOM 1432 C C . ILE A 1 181 ? -17.034 -0.236 19.522 1.00 53.84 181 ILE A C 1
ATOM 1434 O O . ILE A 1 181 ? -16.945 0.971 19.700 1.00 53.84 181 ILE A O 1
ATOM 1438 N N . ARG A 1 182 ? -18.018 -0.965 20.034 1.00 46.06 182 ARG A N 1
ATOM 1439 C CA . ARG A 1 182 ? -19.107 -0.518 20.890 1.00 46.06 182 ARG A CA 1
ATOM 1440 C C . ARG A 1 182 ? -18.519 -0.043 22.221 1.00 46.06 182 ARG A C 1
ATOM 1442 O O . ARG A 1 182 ? -18.025 -0.899 22.939 1.00 46.06 182 ARG A O 1
ATOM 1449 N N . ASP A 1 183 ? -18.570 1.266 22.485 1.00 45.97 183 ASP A N 1
ATOM 1450 C CA . ASP A 1 183 ? -18.615 2.050 23.747 1.00 45.97 183 ASP A CA 1
ATOM 1451 C C . ASP A 1 183 ? -18.024 1.537 25.087 1.00 45.97 183 ASP A C 1
ATOM 1453 O O . ASP A 1 183 ? -18.090 2.251 26.083 1.00 45.97 183 ASP A O 1
ATOM 1457 N N . ASP A 1 184 ? -17.349 0.392 25.154 1.00 49.94 184 ASP A N 1
ATOM 1458 C CA . ASP A 1 184 ? -16.565 -0.067 26.312 1.00 49.94 184 ASP A CA 1
ATOM 1459 C C . ASP A 1 184 ? -15.068 0.272 26.109 1.00 49.94 184 ASP A C 1
ATOM 1461 O O . ASP A 1 184 ? -14.141 -0.470 26.460 1.00 49.94 184 ASP A O 1
ATOM 1465 N N . ASN A 1 185 ? -14.856 1.427 25.461 1.00 55.41 185 ASN A N 1
ATOM 1466 C CA . ASN A 1 185 ? -13.651 1.841 24.735 1.00 55.41 185 ASN A CA 1
ATOM 1467 C C . ASN A 1 185 ? -12.362 1.733 25.551 1.00 55.41 185 ASN A C 1
ATOM 1469 O O . ASN A 1 185 ? -11.334 1.315 25.036 1.00 55.41 185 ASN A O 1
ATOM 1473 N N . ARG A 1 186 ? -12.387 1.992 26.862 1.00 60.91 186 ARG A N 1
ATOM 1474 C CA . ARG A 1 186 ? -11.143 2.053 27.648 1.00 60.91 186 ARG A CA 1
ATOM 1475 C C . ARG A 1 186 ? -10.409 0.722 27.779 1.00 60.91 186 ARG A C 1
ATOM 1477 O O . ARG A 1 186 ? -9.207 0.740 28.033 1.00 60.91 186 ARG A O 1
ATOM 1484 N N . THR A 1 187 ? -11.092 -0.417 27.702 1.00 62.25 187 THR A N 1
ATOM 1485 C CA . THR A 1 187 ? -10.451 -1.726 27.936 1.00 62.25 187 THR A CA 1
ATOM 1486 C C . THR A 1 187 ? -9.869 -2.287 26.646 1.00 62.25 187 THR A C 1
ATOM 1488 O O . THR A 1 187 ? -8.737 -2.771 26.648 1.00 62.25 187 THR A O 1
ATOM 1491 N N . VAL A 1 188 ? -10.604 -2.154 25.537 1.00 65.06 188 VAL A N 1
ATOM 1492 C CA . VAL A 1 188 ? -10.120 -2.520 24.201 1.00 65.06 188 VAL A CA 1
ATOM 1493 C C . VAL A 1 188 ? -9.004 -1.572 23.778 1.00 65.06 188 VAL A C 1
ATOM 1495 O O . VAL A 1 188 ? -7.947 -2.055 23.390 1.00 65.06 188 VAL A O 1
ATOM 1498 N N . ASP A 1 189 ? -9.155 -0.260 23.974 1.00 63.81 189 ASP A N 1
ATOM 1499 C CA . ASP A 1 189 ? -8.102 0.706 23.651 1.00 63.81 189 ASP A CA 1
ATOM 1500 C C . ASP A 1 189 ? -6.832 0.431 24.456 1.00 63.81 189 ASP A C 1
ATOM 1502 O O . ASP A 1 189 ? -5.750 0.366 23.880 1.00 63.81 189 ASP A O 1
ATOM 1506 N N . ARG A 1 190 ? -6.938 0.165 25.768 1.00 70.62 190 ARG A N 1
ATOM 1507 C CA . ARG A 1 190 ? -5.771 -0.210 26.588 1.00 70.62 190 ARG A CA 1
ATOM 1508 C C . ARG A 1 190 ? -5.147 -1.526 26.142 1.00 70.62 190 ARG A C 1
ATOM 1510 O O . ARG A 1 190 ? -3.924 -1.646 26.124 1.00 70.62 190 ARG A O 1
ATOM 1517 N N . PHE A 1 191 ? -5.952 -2.520 25.776 1.00 68.81 191 PHE A N 1
ATOM 1518 C CA . PHE A 1 191 ? -5.444 -3.790 25.263 1.00 68.81 191 PHE A CA 1
ATOM 1519 C C . PHE A 1 191 ? -4.706 -3.609 23.929 1.00 68.81 191 PHE A C 1
ATOM 1521 O O . PHE A 1 191 ? -3.604 -4.129 23.761 1.00 68.81 191 PHE A O 1
ATOM 1528 N N . VAL A 1 192 ? -5.261 -2.818 23.011 1.00 65.12 192 VAL A N 1
ATOM 1529 C CA . VAL A 1 192 ? -4.653 -2.512 21.709 1.00 65.12 192 VAL A CA 1
ATOM 1530 C C . VAL A 1 192 ? -3.401 -1.658 21.874 1.00 65.12 192 VAL A C 1
ATOM 1532 O O . VAL A 1 192 ? -2.382 -1.960 21.258 1.00 65.12 192 VAL A O 1
ATOM 1535 N N . GLN A 1 193 ? -3.425 -0.655 22.754 1.00 68.31 193 GLN A N 1
ATOM 1536 C CA . GLN A 1 193 ? -2.248 0.133 23.120 1.00 68.31 193 GLN A CA 1
ATOM 1537 C C . GLN A 1 193 ? -1.137 -0.767 23.656 1.00 68.31 193 GLN A C 1
ATOM 1539 O O . GLN A 1 193 ? -0.006 -0.664 23.187 1.00 68.31 193 GLN A O 1
ATOM 1544 N N . ARG A 1 194 ? -1.456 -1.701 24.563 1.00 72.56 194 ARG A N 1
ATOM 1545 C CA . ARG A 1 194 ? -0.499 -2.685 25.096 1.00 72.56 194 ARG A CA 1
ATOM 1546 C C . ARG A 1 194 ? 0.042 -3.619 24.016 1.00 72.56 194 ARG A C 1
ATOM 1548 O O . ARG A 1 194 ? 1.241 -3.883 23.993 1.00 72.56 194 ARG A O 1
ATOM 1555 N N . LEU A 1 195 ? -0.804 -4.102 23.107 1.00 72.75 195 LEU A N 1
ATOM 1556 C CA . LEU A 1 195 ? -0.369 -4.944 21.989 1.00 72.75 195 LEU A CA 1
ATOM 1557 C C . LEU A 1 195 ? 0.544 -4.185 21.023 1.00 72.75 195 LEU A C 1
ATOM 1559 O O . LEU A 1 195 ? 1.607 -4.692 20.672 1.00 72.75 195 LEU A O 1
ATOM 1563 N N . SER A 1 196 ? 0.166 -2.967 20.635 1.00 69.00 196 SER A N 1
ATOM 1564 C CA . SER A 1 196 ? 0.959 -2.096 19.762 1.00 69.00 196 SER A CA 1
ATOM 1565 C C . SER A 1 196 ? 2.306 -1.752 20.406 1.00 69.00 196 SER A C 1
ATOM 1567 O O . SER A 1 196 ? 3.360 -1.920 19.791 1.00 69.00 196 SER A O 1
ATOM 1569 N N . ALA A 1 197 ? 2.293 -1.374 21.685 1.00 70.69 197 ALA A N 1
ATOM 1570 C CA . ALA A 1 197 ? 3.470 -1.158 22.519 1.00 70.69 197 ALA A CA 1
ATOM 1571 C C . ALA A 1 197 ? 4.412 -2.368 22.522 1.00 70.69 197 ALA A C 1
ATOM 1573 O O . ALA A 1 197 ? 5.577 -2.258 22.128 1.00 70.69 197 ALA A O 1
ATOM 1574 N N . LYS A 1 198 ? 3.894 -3.534 22.920 1.00 75.06 198 LYS A N 1
ATOM 1575 C CA . LYS A 1 198 ? 4.656 -4.783 22.992 1.00 75.06 198 LYS A CA 1
ATOM 1576 C C . LYS A 1 198 ? 5.242 -5.152 21.634 1.00 75.06 198 LYS A C 1
ATOM 1578 O O . LYS A 1 198 ? 6.424 -5.461 21.532 1.00 75.06 198 LYS A O 1
ATOM 1583 N N . HIS A 1 199 ? 4.446 -5.045 20.578 1.00 72.00 199 HIS A N 1
ATOM 1584 C CA . HIS A 1 199 ? 4.894 -5.356 19.233 1.00 72.00 199 HIS A CA 1
ATOM 1585 C C . HIS A 1 199 ? 6.023 -4.428 18.757 1.00 72.00 199 HIS A C 1
ATOM 1587 O O . HIS A 1 199 ? 7.006 -4.880 18.160 1.00 72.00 199 HIS A O 1
ATOM 1593 N N . ARG A 1 200 ? 5.912 -3.117 19.013 1.00 72.19 200 ARG A N 1
ATOM 1594 C CA . ARG A 1 200 ? 6.978 -2.160 18.685 1.00 72.19 200 ARG A CA 1
ATOM 1595 C C . ARG A 1 200 ? 8.254 -2.473 19.469 1.00 72.19 200 ARG A C 1
ATOM 1597 O O . ARG A 1 200 ? 9.332 -2.413 18.881 1.00 72.19 200 ARG A O 1
ATOM 1604 N N . ALA A 1 201 ? 8.141 -2.863 20.741 1.00 74.19 201 ALA A N 1
ATOM 1605 C CA . ALA A 1 201 ? 9.276 -3.290 21.560 1.00 74.19 201 ALA A CA 1
ATOM 1606 C C . ALA A 1 201 ? 9.957 -4.550 20.990 1.00 74.19 201 ALA A C 1
ATOM 1608 O O . ALA A 1 201 ? 11.170 -4.544 20.782 1.00 74.19 201 ALA A O 1
ATOM 1609 N N . GLU A 1 202 ? 9.189 -5.579 20.625 1.00 77.00 202 GLU A N 1
ATOM 1610 C CA . GLU A 1 202 ? 9.712 -6.797 19.982 1.00 77.00 202 GLU A CA 1
ATOM 1611 C C . GLU A 1 202 ? 10.399 -6.487 18.642 1.00 77.00 202 GLU A C 1
ATOM 1613 O O . GLU A 1 202 ? 11.493 -6.974 18.356 1.00 77.00 202 GLU A O 1
ATOM 1618 N N . THR A 1 203 ? 9.796 -5.623 17.821 1.00 75.25 203 THR A N 1
ATOM 1619 C CA . THR A 1 203 ? 10.378 -5.194 16.538 1.00 75.25 203 THR A CA 1
ATOM 1620 C C . THR A 1 203 ? 11.697 -4.453 16.749 1.00 75.25 203 THR A C 1
ATOM 1622 O O . THR A 1 203 ? 12.673 -4.668 16.020 1.00 75.25 203 THR A O 1
ATOM 1625 N N . CYS A 1 204 ? 11.747 -3.604 17.771 1.00 80.19 204 CYS A N 1
ATOM 1626 C CA . CYS A 1 204 ? 12.946 -2.904 18.201 1.00 80.19 204 CYS A CA 1
ATOM 1627 C C . CYS A 1 204 ? 14.056 -3.862 18.628 1.00 80.19 204 CYS A C 1
ATOM 1629 O O . CYS A 1 204 ? 15.187 -3.751 18.148 1.00 80.19 204 CYS A O 1
ATOM 1631 N N . GLU A 1 205 ? 13.727 -4.838 19.468 1.00 78.62 205 GLU A N 1
ATOM 1632 C CA . GLU A 1 205 ? 14.662 -5.850 19.938 1.00 78.62 205 GLU A CA 1
ATOM 1633 C C . GLU A 1 205 ? 15.222 -6.681 18.776 1.00 78.62 205 GLU A C 1
ATOM 1635 O O . GLU A 1 205 ? 16.441 -6.811 18.630 1.00 78.62 205 GLU A O 1
ATOM 1640 N N . VAL A 1 206 ? 14.356 -7.178 17.890 1.00 79.06 206 VAL A N 1
ATOM 1641 C CA . VAL A 1 206 ? 14.766 -7.943 16.703 1.00 79.06 206 VAL A CA 1
ATOM 1642 C C . VAL A 1 206 ? 15.665 -7.104 15.792 1.00 79.06 206 VAL A C 1
ATOM 1644 O O . VAL A 1 206 ? 16.694 -7.588 15.313 1.00 79.06 206 VAL A O 1
ATOM 1647 N N . THR A 1 207 ? 15.329 -5.831 15.575 1.00 76.81 207 THR A N 1
ATOM 1648 C CA . THR A 1 207 ? 16.121 -4.928 14.726 1.00 76.81 207 THR A CA 1
ATOM 1649 C C . THR A 1 207 ? 17.496 -4.647 15.330 1.00 76.81 207 THR A C 1
ATOM 1651 O O . THR A 1 207 ? 18.502 -4.686 14.618 1.00 76.81 207 THR A O 1
ATOM 1654 N N . LEU A 1 208 ? 17.575 -4.411 16.643 1.00 79.06 208 LEU A N 1
ATOM 1655 C CA . LEU A 1 208 ? 18.842 -4.206 17.345 1.00 79.06 208 LEU A CA 1
ATOM 1656 C C . LEU A 1 208 ? 19.714 -5.465 17.329 1.00 79.06 208 LEU A C 1
ATOM 1658 O O . LEU A 1 208 ? 20.919 -5.356 17.083 1.00 79.06 208 LEU A O 1
ATOM 1662 N N . ARG A 1 209 ? 19.113 -6.649 17.516 1.00 79.25 209 ARG A N 1
ATOM 1663 C CA . ARG A 1 209 ? 19.813 -7.938 17.416 1.00 79.25 209 ARG A CA 1
ATOM 1664 C C . ARG A 1 209 ? 20.391 -8.146 16.018 1.00 79.25 209 ARG A C 1
ATOM 1666 O O . ARG A 1 209 ? 21.547 -8.529 15.906 1.00 79.25 209 ARG A O 1
ATOM 1673 N N . ARG A 1 210 ? 19.655 -7.813 14.952 1.00 75.94 210 ARG A N 1
ATOM 1674 C CA . ARG A 1 210 ? 20.158 -7.902 13.565 1.00 75.94 210 ARG A CA 1
ATOM 1675 C C . ARG A 1 210 ? 21.304 -6.936 13.280 1.00 75.94 210 ARG A C 1
ATOM 1677 O O . ARG A 1 210 ? 22.257 -7.297 12.603 1.00 75.94 210 ARG A O 1
ATOM 1684 N N . LEU A 1 211 ? 21.225 -5.711 13.797 1.00 75.12 211 LEU A N 1
ATOM 1685 C CA . LEU A 1 211 ? 22.288 -4.716 13.623 1.00 75.12 211 LEU A CA 1
ATOM 1686 C C . LEU A 1 211 ? 23.546 -5.016 14.456 1.00 75.12 211 LEU A C 1
ATOM 1688 O O . LEU A 1 211 ? 24.597 -4.456 14.157 1.00 75.12 211 LEU A O 1
ATOM 1692 N N . SER A 1 212 ? 23.439 -5.872 15.476 1.00 74.94 212 SER A N 1
ATOM 1693 C CA . SER A 1 212 ? 24.540 -6.231 16.387 1.00 74.94 212 SER A CA 1
ATOM 1694 C C . SER A 1 212 ? 24.994 -7.692 16.257 1.00 74.94 212 SER A C 1
ATOM 1696 O O . SER A 1 212 ? 25.908 -8.106 16.963 1.00 74.94 212 SER A O 1
ATOM 1698 N N . GLY A 1 213 ? 24.331 -8.478 15.408 1.00 75.62 213 GLY A N 1
ATOM 1699 C CA . GLY A 1 213 ? 24.547 -9.914 15.264 1.00 75.62 213 GLY A CA 1
ATOM 1700 C C . GLY A 1 213 ? 25.746 -10.259 14.377 1.00 75.62 213 GLY A C 1
ATOM 1701 O O . GLY A 1 213 ? 26.322 -9.377 13.740 1.00 75.62 213 GLY A O 1
ATOM 1702 N N . PRO A 1 214 ? 26.119 -11.547 14.306 1.00 65.69 214 PRO A N 1
ATOM 1703 C CA . PRO A 1 214 ? 27.267 -12.006 13.520 1.00 65.69 214 PRO A CA 1
ATOM 1704 C C . PRO A 1 214 ? 27.135 -11.704 12.017 1.00 65.69 214 PRO A C 1
ATOM 1706 O O . PRO A 1 214 ? 28.141 -11.447 11.363 1.00 65.69 214 PRO A O 1
ATOM 1709 N N . ASP A 1 215 ? 25.904 -11.629 11.500 1.00 67.50 215 ASP A N 1
ATOM 1710 C CA . ASP A 1 215 ? 25.601 -11.268 10.106 1.00 67.50 215 ASP A CA 1
ATOM 1711 C C . ASP A 1 215 ? 25.462 -9.750 9.876 1.00 67.50 215 ASP A C 1
ATOM 1713 O O . ASP A 1 215 ? 25.016 -9.304 8.813 1.00 67.50 215 ASP A O 1
ATOM 1717 N N . ALA A 1 216 ? 25.790 -8.920 10.873 1.00 67.12 216 ALA A N 1
ATOM 1718 C CA . ALA A 1 216 ? 25.647 -7.478 10.747 1.00 67.12 216 ALA A CA 1
ATOM 1719 C C . ALA A 1 216 ? 26.583 -6.924 9.653 1.00 67.12 216 ALA A C 1
ATOM 1721 O O . ALA A 1 216 ? 27.767 -7.275 9.592 1.00 67.12 216 ALA A O 1
ATOM 1722 N N . PRO A 1 217 ? 26.096 -6.008 8.792 1.00 66.25 217 PRO A N 1
ATOM 1723 C CA . PRO A 1 217 ? 26.932 -5.386 7.775 1.00 66.25 217 PRO A CA 1
ATOM 1724 C C . PRO A 1 217 ? 28.109 -4.658 8.431 1.00 66.25 217 PRO A C 1
ATOM 1726 O O . PRO A 1 217 ? 27.944 -4.007 9.468 1.00 66.25 217 PRO A O 1
ATOM 1729 N N . ARG A 1 218 ? 29.295 -4.732 7.802 1.00 74.00 218 ARG A N 1
ATOM 1730 C CA . ARG A 1 218 ? 30.519 -4.090 8.310 1.00 74.00 218 ARG A CA 1
ATOM 1731 C C . ARG A 1 218 ? 30.229 -2.648 8.751 1.00 74.00 218 ARG A C 1
ATOM 1733 O O . ARG A 1 218 ? 29.555 -1.914 8.019 1.00 74.00 218 ARG A O 1
ATOM 1740 N N . PRO A 1 219 ? 30.733 -2.222 9.921 1.00 67.38 219 PRO A N 1
ATOM 1741 C CA . PRO A 1 219 ? 30.324 -0.977 10.558 1.00 67.38 219 PRO A CA 1
ATOM 1742 C C . PRO A 1 219 ? 30.758 0.244 9.739 1.00 67.38 219 PRO A C 1
ATOM 1744 O O . PRO A 1 219 ? 31.838 0.800 9.925 1.00 67.38 219 PRO A O 1
ATOM 1747 N N . SER A 1 220 ? 29.881 0.699 8.847 1.00 77.50 220 SER A N 1
ATOM 1748 C CA . SER A 1 220 ? 30.031 1.952 8.111 1.00 77.50 220 SER A CA 1
ATOM 1749 C C . SER A 1 220 ? 29.445 3.123 8.906 1.00 77.50 220 SER A C 1
ATOM 1751 O O . SER A 1 220 ? 28.639 2.949 9.825 1.00 77.50 220 SER A O 1
ATOM 1753 N N . ARG A 1 221 ? 29.807 4.358 8.539 1.00 77.06 221 ARG A N 1
ATOM 1754 C CA . ARG A 1 221 ? 29.241 5.574 9.155 1.00 77.06 221 ARG A CA 1
ATOM 1755 C C . ARG A 1 221 ? 27.711 5.628 9.028 1.00 77.06 221 ARG A C 1
ATOM 1757 O O . ARG A 1 221 ? 27.043 6.095 9.947 1.00 77.06 221 ARG A O 1
ATOM 1764 N N . ALA A 1 222 ? 27.160 5.110 7.928 1.00 73.38 222 ALA A N 1
ATOM 1765 C CA . ALA A 1 222 ? 25.718 5.010 7.707 1.00 73.38 222 ALA A CA 1
ATOM 1766 C C . ALA A 1 222 ? 25.062 3.975 8.635 1.00 73.38 222 ALA A C 1
ATOM 1768 O O . ALA A 1 222 ? 24.035 4.268 9.245 1.00 73.38 222 ALA A O 1
ATOM 1769 N N . VAL A 1 223 ? 25.689 2.807 8.817 1.00 73.69 223 VAL A N 1
ATOM 1770 C CA . VAL A 1 223 ? 25.210 1.765 9.743 1.00 73.69 223 VAL A CA 1
ATOM 1771 C C . VAL A 1 223 ? 25.235 2.271 11.188 1.00 73.69 223 VAL A C 1
ATOM 1773 O O . VAL A 1 223 ? 24.262 2.089 11.913 1.00 73.69 223 VAL A O 1
ATOM 1776 N N . LYS A 1 224 ? 26.286 2.999 11.592 1.00 77.12 224 LYS A N 1
ATOM 1777 C CA . LYS A 1 224 ? 26.373 3.617 12.928 1.00 77.12 224 LYS A CA 1
ATOM 1778 C C . LYS A 1 224 ? 25.268 4.652 13.168 1.00 77.12 224 LYS A C 1
ATOM 1780 O O . LYS A 1 224 ? 24.635 4.612 14.219 1.00 77.12 224 LYS A O 1
ATOM 1785 N N . LYS A 1 225 ? 24.993 5.530 12.192 1.00 77.69 225 LYS A N 1
ATOM 1786 C CA . LYS A 1 225 ? 23.883 6.499 12.271 1.00 77.69 225 LYS A CA 1
ATOM 1787 C C . LYS A 1 225 ? 22.523 5.804 12.355 1.00 77.69 225 LYS A C 1
ATOM 1789 O O . LYS A 1 225 ? 21.719 6.154 13.212 1.00 77.69 225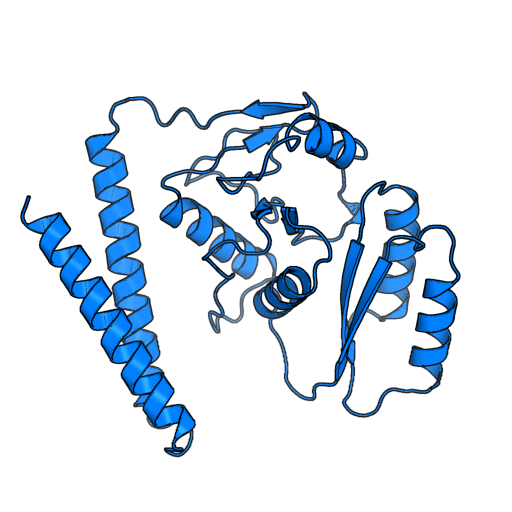 LYS A O 1
ATOM 1794 N N . LYS A 1 226 ? 22.289 4.788 11.515 1.00 71.75 226 LYS A N 1
ATOM 1795 C CA . LYS A 1 226 ? 21.065 3.973 11.554 1.00 71.75 226 LYS A CA 1
ATOM 1796 C C . LYS A 1 226 ? 20.897 3.307 12.919 1.00 71.75 226 LYS A C 1
ATOM 1798 O O . LYS A 1 226 ? 19.825 3.381 13.501 1.00 71.75 226 LYS A O 1
ATOM 1803 N N . MET A 1 227 ? 21.961 2.724 13.466 1.00 78.31 227 MET A N 1
ATOM 1804 C CA . MET A 1 227 ? 21.931 2.082 14.779 1.00 78.31 227 MET A CA 1
ATOM 1805 C C . MET A 1 227 ? 21.657 3.078 15.914 1.00 78.31 227 MET A C 1
ATOM 1807 O O . MET A 1 227 ? 20.885 2.764 16.814 1.00 78.31 227 MET A O 1
ATOM 1811 N N . GLN A 1 228 ? 22.238 4.281 15.875 1.00 81.38 228 GLN A N 1
ATOM 1812 C CA . GLN A 1 228 ? 21.935 5.339 16.847 1.00 81.38 228 GLN A CA 1
ATOM 1813 C C . GLN A 1 228 ? 20.476 5.798 16.764 1.00 81.38 228 GLN A C 1
ATOM 1815 O O . GLN A 1 228 ? 19.832 5.942 17.800 1.00 81.38 228 GLN A O 1
ATOM 1820 N N . TRP A 1 229 ? 19.944 5.970 15.552 1.00 80.94 229 TRP A N 1
ATOM 1821 C CA . TRP A 1 229 ? 18.540 6.325 15.352 1.00 80.94 229 TRP A CA 1
ATOM 1822 C C . TRP A 1 229 ? 17.600 5.235 15.879 1.00 80.94 229 TRP A C 1
ATOM 1824 O O . TRP A 1 229 ? 16.706 5.540 16.661 1.00 80.94 229 TRP A O 1
ATOM 1834 N N . VAL A 1 230 ? 17.856 3.963 15.539 1.00 78.00 230 VAL A N 1
ATOM 1835 C CA . VAL A 1 230 ? 17.060 2.823 16.030 1.00 78.00 230 VAL A CA 1
ATOM 1836 C C . VAL A 1 230 ? 17.099 2.764 17.557 1.00 78.00 230 VAL A C 1
ATOM 1838 O O . VAL A 1 230 ? 16.051 2.681 18.181 1.00 78.00 230 VAL A O 1
ATOM 1841 N N . LYS A 1 231 ? 18.278 2.891 18.183 1.00 80.75 231 LYS A N 1
ATOM 1842 C CA . LYS A 1 231 ? 18.394 2.933 19.653 1.00 80.75 231 LYS A CA 1
ATOM 1843 C C . LYS A 1 231 ? 17.577 4.074 20.271 1.00 80.75 231 LYS A C 1
ATOM 1845 O O . LYS A 1 231 ? 16.924 3.864 21.289 1.00 80.75 231 LYS A O 1
ATOM 1850 N N . GLY A 1 232 ? 17.600 5.260 19.661 1.00 80.62 232 GLY A N 1
ATOM 1851 C CA . GLY A 1 232 ? 16.805 6.408 20.105 1.00 80.62 232 GLY A CA 1
ATOM 1852 C C . GLY A 1 232 ? 15.299 6.155 20.002 1.00 80.62 232 GLY A C 1
ATOM 1853 O O . GLY A 1 232 ? 14.581 6.337 20.983 1.00 80.62 232 GLY A O 1
ATOM 1854 N N . PHE A 1 233 ? 14.840 5.663 18.850 1.00 78.12 233 PHE A N 1
ATOM 1855 C CA . PHE A 1 233 ? 13.440 5.316 18.604 1.00 78.12 233 PHE A CA 1
ATOM 1856 C C . PHE A 1 233 ? 12.929 4.239 19.575 1.00 78.12 233 PHE A C 1
ATOM 1858 O O . PHE A 1 233 ? 11.846 4.375 20.146 1.00 78.12 233 PHE A O 1
ATOM 1865 N N . CYS A 1 234 ? 13.725 3.197 19.820 1.00 80.19 234 CYS A N 1
ATOM 1866 C CA . CYS A 1 234 ? 13.357 2.121 20.739 1.00 80.19 234 CYS A CA 1
ATOM 1867 C C . CYS A 1 234 ? 13.255 2.606 22.184 1.00 80.19 234 CYS A C 1
ATOM 1869 O O . CYS A 1 234 ? 12.274 2.307 22.857 1.00 80.19 234 CYS A O 1
ATOM 1871 N N . ARG A 1 235 ? 14.192 3.452 22.628 1.00 81.12 235 ARG A N 1
ATOM 1872 C CA . ARG A 1 235 ? 14.139 4.064 23.962 1.00 81.12 235 ARG A CA 1
ATOM 1873 C C . ARG A 1 235 ? 12.918 4.970 24.136 1.00 81.12 235 ARG A C 1
ATOM 1875 O O . ARG A 1 235 ? 12.291 4.963 25.190 1.00 81.12 235 ARG A O 1
ATOM 1882 N N . GLN A 1 236 ? 12.569 5.744 23.109 1.00 78.31 236 GLN A N 1
ATOM 1883 C CA . GLN A 1 236 ? 11.365 6.576 23.126 1.00 78.31 236 GLN A CA 1
ATOM 1884 C C . GLN A 1 236 ? 10.097 5.720 23.196 1.00 78.31 236 GLN A C 1
ATOM 1886 O O . GLN A 1 236 ? 9.187 6.030 23.960 1.00 78.31 236 GLN A O 1
ATOM 1891 N N . THR A 1 237 ? 10.065 4.621 22.443 1.00 72.00 237 THR A N 1
ATOM 1892 C CA . THR A 1 237 ? 8.955 3.669 22.471 1.00 72.00 237 THR A CA 1
ATOM 1893 C C . THR A 1 237 ? 8.805 3.060 23.862 1.00 72.00 237 THR A C 1
ATOM 1895 O O . THR A 1 237 ? 7.733 3.180 24.432 1.00 72.00 237 THR A O 1
ATOM 1898 N N . GLU A 1 238 ? 9.867 2.507 24.455 1.00 74.25 238 GLU A N 1
ATOM 1899 C CA . GLU A 1 238 ? 9.843 1.937 25.814 1.00 74.25 238 GLU A CA 1
ATOM 1900 C C . GLU A 1 238 ? 9.369 2.933 26.879 1.00 74.25 238 GLU A C 1
ATOM 1902 O O . GLU A 1 238 ? 8.604 2.569 27.770 1.00 74.25 238 GLU A O 1
ATOM 1907 N N . ASN A 1 239 ? 9.789 4.197 26.786 1.00 76.00 239 ASN A N 1
ATOM 1908 C CA . ASN A 1 239 ? 9.330 5.237 27.706 1.00 76.00 239 ASN A CA 1
ATOM 1909 C C . ASN A 1 239 ? 7.825 5.503 27.561 1.00 76.00 239 ASN A C 1
ATOM 1911 O O . ASN A 1 239 ? 7.134 5.645 28.564 1.00 76.00 239 ASN A O 1
ATOM 1915 N N . ASN A 1 240 ? 7.301 5.515 26.332 1.00 68.69 240 ASN A N 1
ATOM 1916 C CA . ASN A 1 240 ? 5.866 5.677 26.094 1.00 68.69 240 ASN A CA 1
ATOM 1917 C C . ASN A 1 240 ? 5.053 4.495 26.649 1.00 68.69 240 ASN A C 1
ATOM 1919 O O . ASN A 1 240 ? 3.939 4.705 27.116 1.00 68.69 240 ASN A O 1
ATOM 1923 N N . ILE A 1 241 ? 5.612 3.277 26.643 1.00 67.12 241 ILE A N 1
ATOM 1924 C CA . ILE A 1 241 ? 4.986 2.094 27.261 1.00 67.12 241 ILE A CA 1
ATOM 1925 C C . ILE A 1 241 ? 4.911 2.267 28.777 1.00 67.12 241 ILE A C 1
ATOM 1927 O O . ILE A 1 241 ? 3.836 2.149 29.351 1.00 67.12 241 ILE A O 1
ATOM 1931 N N . LYS A 1 242 ? 6.034 2.614 29.416 1.00 69.75 242 LYS A N 1
ATOM 1932 C CA . LYS A 1 242 ? 6.097 2.813 30.873 1.00 69.75 242 LYS A CA 1
ATOM 1933 C C . LYS A 1 242 ? 5.152 3.913 31.349 1.00 69.75 242 LYS A C 1
ATOM 1935 O O . LYS A 1 242 ? 4.525 3.765 32.390 1.00 69.75 242 LYS A O 1
ATOM 1940 N N . ASN A 1 243 ? 5.021 4.986 30.571 1.00 66.75 243 ASN A N 1
ATOM 1941 C CA . ASN A 1 243 ? 4.089 6.069 30.872 1.00 66.75 243 ASN A CA 1
ATOM 1942 C C . ASN A 1 243 ? 2.621 5.631 30.730 1.00 66.75 243 ASN A C 1
ATOM 1944 O O . ASN A 1 243 ? 1.788 6.094 31.493 1.00 66.75 243 ASN A O 1
ATOM 1948 N N . ALA A 1 244 ? 2.310 4.719 29.803 1.00 59.97 244 ALA A N 1
ATOM 1949 C CA . ALA A 1 244 ? 0.963 4.171 29.620 1.00 59.97 244 ALA A CA 1
ATOM 1950 C C . ALA A 1 244 ? 0.595 3.061 30.631 1.00 59.97 244 ALA A C 1
ATOM 1952 O O . ALA A 1 244 ? -0.570 2.684 30.731 1.00 59.97 244 ALA A O 1
ATOM 1953 N N . GLU A 1 245 ? 1.573 2.504 31.354 1.00 62.69 245 GLU A N 1
ATOM 1954 C CA . GLU A 1 245 ? 1.370 1.493 32.406 1.00 62.69 245 GLU A CA 1
ATOM 1955 C C . GLU A 1 245 ? 1.330 2.089 33.826 1.00 62.69 245 GLU A C 1
ATOM 1957 O O . GLU A 1 245 ? 0.930 1.395 34.759 1.00 62.69 245 GLU A O 1
ATOM 1962 N N . GLY A 1 246 ? 1.756 3.347 33.989 1.00 56.72 246 GLY A N 1
ATOM 1963 C CA . GLY A 1 246 ? 1.815 4.065 35.268 1.00 56.72 246 GLY A CA 1
ATOM 1964 C C . GLY A 1 246 ? 0.595 4.936 35.603 1.00 56.72 246 GLY A C 1
ATOM 1965 O O . GLY A 1 246 ? 0.619 5.594 36.642 1.00 56.72 246 GLY A O 1
ATOM 1966 N N . GLU A 1 247 ? -0.437 4.938 34.753 1.00 44.38 247 GLU A N 1
ATOM 1967 C CA . GLU A 1 247 ? -1.769 5.547 34.968 1.00 44.38 247 GLU A CA 1
ATOM 1968 C C . GLU A 1 247 ? -2.857 4.469 35.113 1.00 44.38 247 GLU A C 1
ATOM 1970 O O . GLU A 1 247 ? -3.822 4.704 35.877 1.00 44.38 247 GLU A O 1
#

Foldseek 3Di:
DPDVVVLLVLVLVLLLLDPAAFQDEDEDALDDDPVVVVVVVVSCPRPSNVRYHYHYDHDPDDDDLLRRLLVSLLSDPDQKDKRFLDRSVPDDSQQVVLCVVVVVDAFPAKEWADLDADDLVDDPFRTIIMHGSVDPDGQDDDPPPDDSRVSRNSSVNLSCLVRVGHWYQHSVVSDIDHDCPDDPCPVSVLVSLLVNLVVLLVVLVVVLCQCVDPVHDDDDPVSVVVNVVSVVVNVVSVVVNVVSVVD

pLDDT: mean 76.52, std 10.64, range [29.81, 91.94]